Protein AF-0000000077933684 (afdb_homodimer)

Organism: NCBI:txid1294262

Nearest PDB structures (foldseek):
  1ufb-assembly1_A  TM=7.927E-01  e=2.489E-03  Thermus thermophilus
  4nqf-assembly1_A  TM=7.353E-01  e=7.955E-04  Agrobacterium fabrum str. C58
  3o10-assembly2_C  TM=8.270E-01  e=1.279E-02  Homo sapiens
  2hsb-assembly1_A  TM=7.452E-01  e=8.598E-03  Archaeoglobus fulgidus
  8pe3-assembly1_A  TM=6.367E-01  e=1.056E+00  Streptococcus thermophilus

Radius of gyration: 17.97 Å; Cα contacts (8 Å, |Δi|>4): 345; chains: 2; bounding box: 35×56×38 Å

Foldseek 3Di:
DVVLLVQLVVLLVVLVVCLVVVVQLSSLQSLLSSLQSLLQVLCCVQPVGGDPDSQSLVSLVVSCVSVVDVQSVVLSVVVVVLSVVSRCSNPDSVPHDDDDDSVSSVSSSVSSVSVCVSSVRD/DVVLLVQLVVLLVVLVVCLVVVVQLSSLQSLLSSLQSLLQVLCCVQPVGGDPDSQSLVSLVVSCVSVVDVQSVVLSVVVVVLSVVSRCSNPDSVPHDDDDDSVSSVSSSVSSVSVCVSSVRD

Solvent-accessible surface area (backbone atoms only — not comparable to full-atom values): 12663 Å² total; per-residue (Å²): 112,67,45,21,45,50,46,12,50,51,26,38,53,48,15,55,52,27,47,76,71,67,39,35,59,62,12,34,32,26,37,33,51,12,43,40,29,40,44,38,32,53,35,26,75,72,71,74,47,62,77,91,70,79,52,47,63,60,45,49,49,52,47,23,64,74,66,64,39,65,67,52,47,46,44,56,65,76,39,41,69,50,46,49,50,32,49,38,28,66,55,40,49,55,70,36,86,64,83,61,51,69,68,60,42,52,51,41,50,50,53,44,48,53,52,30,58,75,68,66,58,127,113,65,46,20,43,51,47,12,50,51,26,38,54,48,15,54,53,28,46,77,72,67,38,37,61,61,12,35,31,26,37,33,51,12,43,40,29,40,44,37,32,53,34,25,74,72,70,76,46,60,76,91,70,79,51,46,62,60,45,49,50,52,46,22,64,75,67,66,40,65,68,52,48,48,44,56,66,76,38,42,69,50,45,50,50,33,50,38,28,66,56,39,51,55,71,36,85,64,82,62,51,69,67,60,40,51,51,40,51,50,51,42,47,51,52,30,57,76,68,65,57,126

Sequence (244 aa):
MEFLKNNALDFFDLGKRLLTEGKYNLSLFSLEQALQLGLKYSLVSTTGSFPKTHDVVDLLRRVSELTGNKRLEETLTSEISTLDLLKQAYIASRYFPSSYDRGAVERALRVVEVVFTELGISMEFLKNNALDFFDLGKRLLTEGKYNLSLFSLEQALQLGLKYSLVSTTGSFPKTHDVVDLLRRVSELTGNKRLEETLTSEISTLDLLKQAYIASRYFPSSYDRGAVERALRVVEVVFTELGIS

InterPro domains:
  IPR007842 HEPN domain [PF05168] (1-117)
  IPR007842 HEPN domain [PS50910] (5-115)
  IPR007842 HEPN domain [SM00748] (5-115)

Secondary structure (DSSP, 8-state):
-HHHHHHHHHHHHHHHHHHHTT-HHHHHHHHHHHHHHHHHHHHHHHHS---S---HHHHHHHHHHHHT-HHHHHHHHHTHHHHHHHHHHHHHHHHS-----HHHHHHHHHHHHHHHHHHT--/-HHHHHHHHHHHHHHHHHHHTT-HHHHHHHHHHHHHHHHHHHHHHHHS---S---HHHHHHHHHHHHT-HHHHHHHHHTHHHHHHHHHHHHHHHHS-----HHHHHHHHHHHHHHHHHHT--

pLDDT: mean 90.79, std 7.8, range [62.5, 97.5]

Structure (mmCIF, N/CA/C/O backbone):
data_AF-0000000077933684-model_v1
#
loop_
_entity.id
_entity.type
_entity.pdbx_description
1 polymer 'HEPN domain-containing protein'
#
loop_
_atom_site.group_PDB
_atom_site.id
_atom_site.type_symbol
_atom_site.label_atom_id
_atom_site.label_alt_id
_atom_site.label_comp_id
_atom_site.label_asym_id
_atom_site.label_entity_id
_atom_site.label_seq_id
_atom_site.pdbx_PDB_ins_code
_atom_site.Cartn_x
_atom_site.Cartn_y
_atom_site.Cartn_z
_atom_site.occupancy
_atom_site.B_iso_or_equiv
_atom_site.auth_seq_id
_atom_site.auth_comp_id
_atom_site.auth_asym_id
_atom_site.auth_atom_id
_atom_site.pdbx_PDB_model_num
ATOM 1 N N . MET A 1 1 ? -12.195 6.953 13.781 1 62.5 1 MET A N 1
ATOM 2 C CA . MET A 1 1 ? -11.469 8.039 13.133 1 62.5 1 MET A CA 1
ATOM 3 C C . MET A 1 1 ? -9.984 7.984 13.492 1 62.5 1 MET A C 1
ATOM 5 O O . MET A 1 1 ? -9.125 8.141 12.625 1 62.5 1 MET A O 1
ATOM 9 N N . GLU A 1 2 ? -9.766 7.477 14.594 1 80.94 2 GLU A N 1
ATOM 10 C CA . GLU A 1 2 ? -8.414 7.387 15.141 1 80.94 2 GLU A CA 1
ATOM 11 C C . GLU A 1 2 ? -7.598 6.316 14.414 1 80.94 2 GLU A C 1
ATOM 13 O O . GLU A 1 2 ? -6.371 6.406 14.336 1 80.94 2 GLU A O 1
ATOM 18 N N . PHE A 1 3 ? -8.414 5.539 13.711 1 81.81 3 PHE A N 1
ATOM 19 C CA . PHE A 1 3 ? -7.719 4.449 13.031 1 81.81 3 PHE A CA 1
ATOM 20 C C . PHE A 1 3 ? -6.969 4.969 11.812 1 81.81 3 PHE A C 1
ATOM 22 O O . PHE A 1 3 ? -5.844 4.543 11.539 1 81.81 3 PHE A O 1
ATOM 29 N N . LEU A 1 4 ? -7.488 5.938 11.094 1 87.69 4 LEU A N 1
ATOM 30 C CA . LEU A 1 4 ? -6.832 6.531 9.93 1 87.69 4 LEU A CA 1
ATOM 31 C C . LEU A 1 4 ? -5.52 7.199 10.328 1 87.69 4 LEU A C 1
ATOM 33 O O . LEU A 1 4 ? -4.504 7.031 9.648 1 87.69 4 LEU A O 1
ATOM 37 N N . LYS A 1 5 ? -5.613 7.859 11.422 1 92.31 5 LYS A N 1
ATOM 38 C CA . LYS A 1 5 ? -4.43 8.547 11.922 1 92.31 5 LYS A CA 1
ATOM 39 C C . LYS A 1 5 ? -3.334 7.551 12.297 1 92.31 5 LYS A C 1
ATOM 41 O O . LYS A 1 5 ? -2.17 7.738 11.938 1 92.31 5 LYS A O 1
ATOM 46 N N . ASN A 1 6 ? -3.736 6.566 12.953 1 91.19 6 ASN A N 1
ATOM 47 C CA . ASN A 1 6 ? -2.771 5.559 13.375 1 91.19 6 ASN A CA 1
ATOM 48 C C . ASN A 1 6 ? -2.143 4.848 12.18 1 91.19 6 ASN A C 1
ATOM 50 O O . ASN A 1 6 ? -0.936 4.598 12.164 1 91.19 6 ASN A O 1
ATOM 54 N N . ASN A 1 7 ? -2.957 4.52 11.234 1 91.19 7 ASN A N 1
ATOM 55 C CA . ASN A 1 7 ? -2.439 3.887 10.023 1 91.19 7 ASN A CA 1
ATOM 56 C C . ASN A 1 7 ? -1.5 4.82 9.266 1 91.19 7 ASN A C 1
ATOM 58 O O . ASN A 1 7 ? -0.482 4.379 8.727 1 91.19 7 ASN A O 1
ATOM 62 N N . ALA A 1 8 ? -1.858 6.059 9.195 1 94.5 8 ALA A N 1
ATOM 63 C CA . ALA A 1 8 ? -1.005 7.039 8.539 1 94.5 8 ALA A CA 1
ATOM 64 C C . ALA A 1 8 ? 0.371 7.102 9.195 1 94.5 8 ALA A C 1
ATOM 66 O O . ALA A 1 8 ? 1.395 7.102 8.508 1 94.5 8 ALA A O 1
ATOM 67 N N . LEU A 1 9 ? 0.34 7.078 10.523 1 95 9 LEU A N 1
ATOM 68 C CA . LEU A 1 9 ? 1.585 7.152 11.281 1 95 9 LEU A CA 1
ATOM 69 C C . LEU A 1 9 ? 2.408 5.879 11.102 1 95 9 LEU A C 1
ATOM 71 O O . LEU A 1 9 ? 3.635 5.938 10.992 1 95 9 LEU A O 1
ATOM 75 N N . ASP A 1 10 ? 1.736 4.793 11.062 1 93.31 10 ASP A N 1
ATOM 76 C CA . ASP A 1 10 ? 2.422 3.521 10.844 1 93.31 10 ASP A CA 1
ATOM 77 C C . ASP A 1 10 ? 3.123 3.502 9.484 1 93.31 10 ASP A C 1
ATOM 79 O O . ASP A 1 10 ? 4.281 3.088 9.391 1 93.31 10 ASP A O 1
ATOM 83 N N . PHE A 1 11 ? 2.457 3.924 8.477 1 95.25 11 PHE A N 1
ATOM 84 C CA . PHE A 1 11 ? 3.049 3.973 7.145 1 95.25 11 PHE A CA 1
ATOM 85 C C . PHE A 1 11 ? 4.188 4.984 7.094 1 95.25 11 PHE A C 1
ATOM 87 O O . PHE A 1 11 ? 5.184 4.77 6.398 1 95.25 11 PHE A O 1
ATOM 94 N N . PHE A 1 12 ? 3.994 6.082 7.785 1 97.44 12 PHE A N 1
ATOM 95 C CA . PHE A 1 12 ? 5.039 7.098 7.824 1 97.44 12 PHE A CA 1
ATOM 96 C C . PHE A 1 12 ? 6.316 6.539 8.438 1 97.44 12 PHE A C 1
ATOM 98 O O . PHE A 1 12 ? 7.398 6.684 7.867 1 97.44 12 PHE A O 1
ATOM 105 N N . ASP A 1 13 ? 6.148 5.879 9.516 1 97 13 ASP A N 1
ATOM 106 C CA . ASP A 1 13 ? 7.293 5.273 10.195 1 97 13 ASP A CA 1
ATOM 107 C C . ASP A 1 13 ? 7.941 4.199 9.328 1 97 13 ASP A C 1
ATOM 109 O O . ASP A 1 13 ? 9.172 4.094 9.273 1 97 13 ASP A O 1
ATOM 113 N N . LEU A 1 14 ? 7.121 3.447 8.688 1 95.94 14 LEU A N 1
ATOM 114 C CA . LEU A 1 14 ? 7.625 2.424 7.781 1 95.94 14 LEU A CA 1
ATOM 115 C C . LEU A 1 14 ? 8.422 3.055 6.641 1 95.94 14 LEU A C 1
ATOM 117 O O . LEU A 1 14 ? 9.508 2.576 6.297 1 95.94 14 LEU A O 1
ATOM 121 N N . GLY A 1 15 ? 7.891 4.102 6.027 1 96.56 15 GLY A N 1
ATOM 122 C CA . GLY A 1 15 ? 8.594 4.801 4.965 1 96.56 15 GLY A CA 1
ATOM 123 C C . GLY A 1 15 ? 9.969 5.289 5.383 1 96.56 15 GLY A C 1
ATOM 124 O O . GLY A 1 15 ? 10.938 5.164 4.625 1 96.56 15 GLY A O 1
ATOM 125 N N . LYS A 1 16 ? 10.055 5.816 6.605 1 97.19 16 LYS A N 1
ATOM 126 C CA . LYS A 1 16 ? 11.32 6.27 7.156 1 97.19 16 LYS A CA 1
ATOM 127 C C . LYS A 1 16 ? 12.312 5.113 7.293 1 97.19 16 LYS A C 1
ATOM 129 O O . LYS A 1 16 ? 13.477 5.234 6.906 1 97.19 16 LYS A O 1
ATOM 134 N N . ARG A 1 17 ? 11.859 4.043 7.805 1 96.81 17 ARG A N 1
ATOM 135 C CA . ARG A 1 17 ? 12.703 2.869 8 1 96.81 17 ARG A CA 1
ATOM 136 C C . ARG A 1 17 ? 13.203 2.322 6.668 1 96.81 17 ARG A C 1
ATOM 138 O O . ARG A 1 17 ? 14.391 2.023 6.52 1 96.81 17 ARG A O 1
ATOM 145 N N . LEU A 1 18 ? 12.336 2.209 5.734 1 96.12 18 LEU A N 1
ATOM 146 C CA . LEU A 1 18 ? 12.672 1.659 4.426 1 96.12 18 LEU A CA 1
ATOM 147 C C . LEU A 1 18 ? 13.672 2.557 3.701 1 96.12 18 LEU A C 1
ATOM 149 O O . LEU A 1 18 ? 14.523 2.07 2.959 1 96.12 18 LEU A O 1
ATOM 153 N N . LEU A 1 19 ? 13.547 3.846 3.943 1 96.12 19 LEU A N 1
ATOM 154 C CA . LEU A 1 19 ? 14.508 4.789 3.396 1 96.12 19 LEU A CA 1
ATOM 155 C C . LEU A 1 19 ? 15.914 4.5 3.922 1 96.12 19 LEU A C 1
ATOM 157 O O . LEU A 1 19 ? 16.875 4.453 3.15 1 96.12 19 LEU A O 1
ATOM 161 N N . THR A 1 20 ? 16.016 4.242 5.184 1 96.38 20 THR A N 1
ATOM 162 C CA . THR A 1 20 ? 17.297 3.965 5.82 1 96.38 20 THR A CA 1
ATOM 163 C C . THR A 1 20 ? 17.875 2.641 5.324 1 96.38 20 THR A C 1
ATOM 165 O O . THR A 1 20 ? 19.094 2.457 5.293 1 96.38 20 THR A O 1
ATOM 168 N N . GLU A 1 21 ? 17.047 1.705 4.875 1 94.94 21 GLU A N 1
ATOM 169 C CA . GLU A 1 21 ? 17.453 0.387 4.395 1 94.94 21 GLU A CA 1
ATOM 170 C C . GLU A 1 21 ? 17.781 0.417 2.904 1 94.94 21 GLU A C 1
ATOM 172 O O . GLU A 1 21 ? 18.172 -0.6 2.328 1 94.94 21 GLU A O 1
ATOM 177 N N . GLY A 1 22 ? 17.547 1.508 2.248 1 93.06 22 GLY A N 1
ATOM 178 C CA . GLY A 1 22 ? 17.844 1.643 0.83 1 93.06 22 GLY A CA 1
ATOM 179 C C . GLY A 1 22 ? 16.75 1.087 -0.063 1 93.06 22 GLY A C 1
ATOM 180 O O . GLY A 1 22 ? 16.969 0.854 -1.254 1 93.06 22 GLY A O 1
ATOM 181 N N . LYS A 1 23 ? 15.594 0.784 0.518 1 92.31 23 LYS A N 1
ATOM 182 C CA . LYS A 1 23 ? 14.445 0.332 -0.257 1 92.31 23 LYS A CA 1
ATOM 183 C C . LYS A 1 23 ? 13.586 1.511 -0.708 1 92.31 23 LYS A C 1
ATOM 185 O O . LYS A 1 23 ? 12.461 1.677 -0.244 1 92.31 23 LYS A O 1
ATOM 190 N N . TYR A 1 24 ? 14.031 2.172 -1.711 1 92.06 24 TYR A N 1
ATOM 191 C CA . TYR A 1 24 ? 13.508 3.488 -2.057 1 92.06 24 TYR A CA 1
ATOM 192 C C . TYR A 1 24 ? 12.109 3.381 -2.658 1 92.06 24 TYR A C 1
ATOM 194 O O . TYR A 1 24 ? 11.234 4.191 -2.354 1 92.06 24 TYR A O 1
ATOM 202 N N . ASN A 1 25 ? 11.836 2.434 -3.451 1 89.88 25 ASN A N 1
ATOM 203 C CA . ASN A 1 25 ? 10.523 2.277 -4.059 1 89.88 25 ASN A CA 1
ATOM 204 C C . ASN A 1 25 ? 9.453 1.986 -3.012 1 89.88 25 ASN A C 1
ATOM 206 O O . ASN A 1 25 ? 8.391 2.613 -3.012 1 89.88 25 ASN A O 1
ATOM 210 N N . LEU A 1 26 ? 9.727 1.072 -2.141 1 92.44 26 LEU A N 1
ATOM 211 C CA . LEU A 1 26 ? 8.797 0.726 -1.075 1 92.44 26 LEU A CA 1
ATOM 212 C C . LEU A 1 26 ? 8.594 1.901 -0.124 1 92.44 26 LEU A C 1
ATOM 214 O O . LEU A 1 26 ? 7.496 2.104 0.398 1 92.44 26 LEU A O 1
ATOM 218 N N . SER A 1 27 ? 9.727 2.588 0.095 1 94.5 27 SER A N 1
ATOM 219 C CA . SER A 1 27 ? 9.641 3.766 0.954 1 94.5 27 SER A CA 1
ATOM 220 C C . SER A 1 27 ? 8.68 4.801 0.379 1 94.5 27 SER A C 1
ATOM 222 O O . SER A 1 27 ? 7.793 5.285 1.081 1 94.5 27 SER A O 1
ATOM 224 N N . LEU A 1 28 ? 8.883 5.062 -0.851 1 93.75 28 LEU A N 1
ATOM 225 C CA . LEU A 1 28 ? 8.039 6.051 -1.507 1 93.75 28 LEU A CA 1
ATOM 226 C C . LEU A 1 28 ? 6.574 5.617 -1.484 1 93.75 28 LEU A C 1
ATOM 228 O O . LEU A 1 28 ? 5.684 6.438 -1.263 1 93.75 28 LEU A O 1
ATOM 232 N N . PHE A 1 29 ? 6.266 4.363 -1.703 1 92.81 29 PHE A N 1
ATOM 233 C CA . PHE A 1 29 ? 4.914 3.816 -1.627 1 92.81 29 PHE A CA 1
ATOM 234 C C . PHE A 1 29 ? 4.324 4.02 -0.236 1 92.81 29 PHE A C 1
ATOM 236 O O . PHE A 1 29 ? 3.184 4.461 -0.099 1 92.81 29 PHE A O 1
ATOM 243 N N . SER A 1 30 ? 5.094 3.703 0.728 1 94.94 30 SER A N 1
ATOM 244 C CA . SER A 1 30 ? 4.633 3.836 2.107 1 94.94 30 SER A CA 1
ATOM 245 C C . SER A 1 30 ? 4.332 5.289 2.453 1 94.94 30 SER A C 1
ATOM 247 O O . SER A 1 30 ? 3.348 5.578 3.137 1 94.94 30 SER A O 1
ATOM 249 N N . LEU A 1 31 ? 5.176 6.168 2.016 1 96.19 31 LEU A N 1
ATOM 250 C CA . LEU A 1 31 ? 4.98 7.59 2.279 1 96.19 31 LEU A CA 1
ATOM 251 C C . LEU A 1 31 ? 3.736 8.109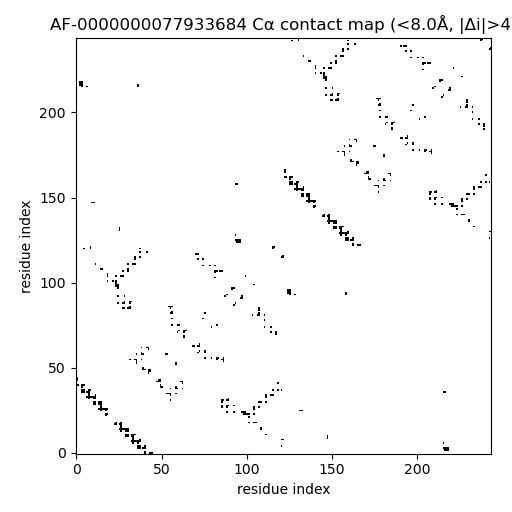 1.564 1 96.19 31 LEU A C 1
ATOM 253 O O . LEU A 1 31 ? 3.023 8.969 2.092 1 96.19 31 LEU A O 1
ATOM 257 N N . GLU A 1 32 ? 3.553 7.629 0.361 1 94.88 32 GLU A N 1
ATOM 258 C CA . GLU A 1 32 ? 2.318 7.969 -0.343 1 94.88 32 GLU A CA 1
ATOM 259 C C . GLU A 1 32 ? 1.092 7.527 0.449 1 94.88 32 GLU A C 1
ATOM 261 O O . GLU A 1 32 ? 0.148 8.305 0.625 1 94.88 32 GLU A O 1
ATOM 266 N N . GLN A 1 33 ? 1.102 6.324 0.938 1 93.38 33 GLN A N 1
ATOM 267 C CA . GLN A 1 33 ? 0 5.812 1.748 1 93.38 33 GLN A CA 1
ATOM 268 C C . GLN A 1 33 ? -0.175 6.637 3.02 1 93.38 33 GLN A C 1
ATOM 270 O O . GLN A 1 33 ? -1.302 6.945 3.414 1 93.38 33 GLN A O 1
ATOM 275 N N . ALA A 1 34 ? 0.933 6.98 3.664 1 95.81 34 ALA A N 1
ATOM 276 C CA . ALA A 1 34 ? 0.883 7.812 4.863 1 95.81 34 ALA A CA 1
ATOM 277 C C . ALA A 1 34 ? 0.178 9.141 4.582 1 95.81 34 ALA A C 1
ATOM 279 O O . ALA A 1 34 ? -0.717 9.547 5.328 1 95.81 34 ALA A O 1
ATOM 280 N N . LEU A 1 35 ? 0.601 9.758 3.525 1 96.44 35 LEU A N 1
ATOM 281 C CA . LEU A 1 35 ? 0.039 11.055 3.162 1 96.44 35 LEU A CA 1
ATOM 282 C C . LEU A 1 35 ? -1.45 10.938 2.857 1 96.44 35 LEU A C 1
ATOM 284 O O . LEU A 1 35 ? -2.254 11.734 3.346 1 96.44 35 LEU A O 1
ATOM 288 N N . GLN A 1 36 ? -1.825 9.977 2.084 1 93.88 36 GLN A N 1
ATOM 289 C CA . GLN A 1 36 ? -3.217 9.742 1.708 1 93.88 36 GLN A CA 1
ATOM 290 C C . GLN A 1 36 ? -4.094 9.547 2.939 1 93.88 36 GLN A C 1
ATOM 292 O O . GLN A 1 36 ? -5.121 10.219 3.088 1 93.88 36 GLN A O 1
ATOM 297 N N . LEU A 1 37 ? -3.676 8.703 3.834 1 93.38 37 LEU A N 1
ATOM 298 C CA . LEU A 1 37 ? -4.461 8.383 5.023 1 93.38 37 LEU A CA 1
ATOM 299 C C . LEU A 1 37 ? -4.52 9.578 5.969 1 93.38 37 LEU A C 1
ATOM 301 O O . LEU A 1 37 ? -5.555 9.836 6.586 1 93.38 37 LEU A O 1
ATOM 305 N N . GLY A 1 38 ? -3.391 10.266 6.117 1 95.44 38 GLY A N 1
ATOM 306 C CA . GLY A 1 38 ? -3.393 11.477 6.934 1 95.44 38 GLY A CA 1
ATOM 307 C C . GLY A 1 38 ? -4.355 12.531 6.43 1 95.44 38 GLY A C 1
ATOM 308 O O . GLY A 1 38 ? -5.066 13.156 7.219 1 95.44 38 GLY A O 1
AT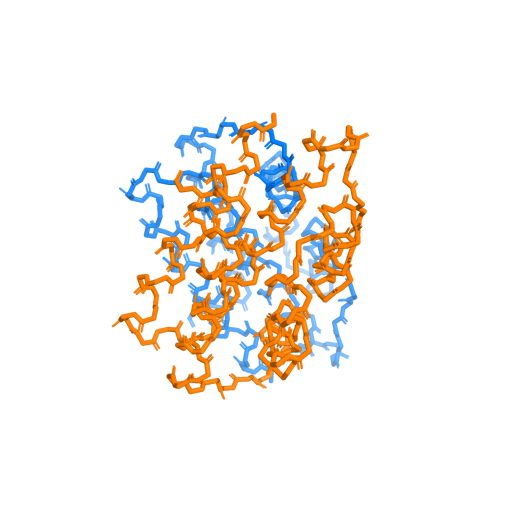OM 309 N N . LEU A 1 39 ? -4.367 12.727 5.156 1 95.69 39 LEU A N 1
ATOM 310 C CA . LEU A 1 39 ? -5.258 13.711 4.555 1 95.69 39 LEU A CA 1
ATOM 311 C C . LEU A 1 39 ? -6.715 13.281 4.695 1 95.69 39 LEU A C 1
ATOM 313 O O . LEU A 1 39 ? -7.582 14.102 4.992 1 95.69 39 LEU A O 1
ATOM 317 N N . LYS A 1 40 ? -6.957 12.07 4.516 1 93.75 40 LYS A N 1
ATOM 318 C CA . LYS A 1 40 ? -8.32 11.562 4.672 1 93.75 40 LYS A CA 1
ATOM 319 C C . LYS A 1 40 ? -8.781 11.68 6.121 1 93.75 40 LYS A C 1
ATOM 321 O O . LYS A 1 40 ? -9.953 11.953 6.383 1 93.75 40 LYS A O 1
ATOM 326 N N . TYR A 1 41 ? -7.848 11.406 6.984 1 93.44 41 TYR A N 1
ATOM 327 C CA . TYR A 1 41 ? -8.164 11.617 8.391 1 93.44 41 TYR A CA 1
ATOM 328 C C . TYR A 1 41 ? -8.602 13.055 8.648 1 93.44 41 TYR A C 1
ATOM 330 O O . TYR A 1 41 ? -9.594 13.297 9.344 1 93.44 41 TYR A O 1
ATOM 338 N N . SER A 1 42 ? -7.852 13.969 8.102 1 93.75 42 SER A N 1
ATOM 339 C CA . SER A 1 42 ? -8.188 15.383 8.266 1 93.75 42 SER A CA 1
ATOM 340 C C . SER A 1 42 ? -9.562 15.695 7.68 1 93.75 42 SER A C 1
ATOM 342 O O . SER A 1 42 ? -10.359 16.406 8.289 1 93.75 42 SER A O 1
ATOM 344 N N . LEU A 1 43 ? -9.859 15.172 6.543 1 93.56 43 LEU A N 1
ATOM 345 C CA . LEU A 1 43 ? -11.117 15.43 5.855 1 93.56 43 LEU A CA 1
ATOM 346 C C . LEU A 1 43 ? -12.297 14.859 6.645 1 93.56 43 LEU A C 1
ATOM 348 O O . LEU A 1 43 ? -13.305 15.539 6.848 1 93.56 43 LEU A O 1
ATOM 352 N N . VAL A 1 44 ? -12.156 13.688 7.094 1 91.12 44 VAL A N 1
ATOM 353 C CA . VAL A 1 44 ? -13.25 13.039 7.805 1 91.12 44 VAL A CA 1
ATOM 354 C C . VAL A 1 44 ? -13.461 13.727 9.156 1 91.12 44 VAL A C 1
ATOM 356 O O . VAL A 1 44 ? -14.594 13.852 9.625 1 91.12 44 VAL A O 1
ATOM 359 N N . SER A 1 45 ? -12.375 14.109 9.742 1 91.12 45 SER A N 1
ATOM 360 C CA . SER A 1 45 ? -12.469 14.805 11.023 1 91.12 45 SER A CA 1
ATOM 361 C C . SER A 1 45 ? -13.195 16.141 10.875 1 91.12 45 SER A C 1
ATOM 363 O O . SER A 1 45 ? -13.836 16.609 11.82 1 91.12 45 SER A O 1
ATOM 365 N N . THR A 1 46 ? -13.133 16.703 9.734 1 90.31 46 THR A N 1
ATOM 366 C CA . THR A 1 46 ? -13.703 18.016 9.523 1 90.31 46 THR A CA 1
ATOM 367 C C . THR A 1 46 ? -15.07 17.922 8.859 1 90.31 46 THR A C 1
ATOM 369 O O . THR A 1 46 ? -15.984 18.672 9.195 1 90.31 46 THR A O 1
ATOM 372 N N . THR A 1 47 ? -15.258 16.984 7.973 1 91.31 47 THR A N 1
ATOM 373 C CA . THR A 1 47 ? -16.469 16.953 7.16 1 91.31 47 THR A CA 1
ATOM 374 C C . THR A 1 47 ? -17.328 15.742 7.5 1 91.31 47 THR A C 1
ATOM 376 O O . THR A 1 47 ? -18.5 15.672 7.125 1 91.31 47 THR A O 1
ATOM 379 N N . GLY A 1 48 ? -16.797 14.703 8.203 1 89.81 48 GLY A N 1
ATOM 380 C CA . GLY A 1 48 ? -17.516 13.484 8.539 1 89.81 48 GLY A CA 1
ATOM 381 C C . GLY A 1 48 ? -17.422 12.414 7.465 1 89.81 48 GLY A C 1
ATOM 382 O O . GLY A 1 48 ? -18 11.344 7.598 1 89.81 48 GLY A O 1
ATOM 383 N N . SER A 1 49 ? -16.688 12.82 6.371 1 84.88 49 SER A N 1
ATOM 384 C CA . SER A 1 49 ? -16.516 11.844 5.301 1 84.88 49 SER A CA 1
ATOM 385 C C . SER A 1 49 ? -15.188 12.055 4.582 1 84.88 49 SER A C 1
ATOM 387 O O . SER A 1 49 ? -14.539 13.086 4.746 1 84.88 49 SER A O 1
ATOM 389 N N . PHE A 1 50 ? -14.789 10.938 3.975 1 80.44 50 PHE A N 1
ATOM 390 C CA . PHE A 1 50 ? -13.617 11.07 3.119 1 80.44 50 PHE A CA 1
ATOM 391 C C . PHE A 1 50 ? -13.906 10.531 1.722 1 80.44 50 PHE A C 1
ATOM 393 O O . PHE A 1 50 ? -14.711 9.617 1.555 1 80.44 50 PHE A O 1
ATOM 400 N N . PRO A 1 51 ? -13.258 11.219 0.795 1 80.75 51 PRO A N 1
ATOM 401 C CA . PRO A 1 51 ? -13.523 10.867 -0.602 1 80.75 51 PRO A CA 1
ATOM 402 C C . PRO A 1 51 ? -12.922 9.523 -0.999 1 80.75 51 PRO A C 1
ATOM 404 O O . PRO A 1 51 ? -12.031 9.016 -0.312 1 80.75 51 PRO A O 1
ATOM 407 N N . LYS A 1 52 ? -13.344 8.961 -2.08 1 80.56 52 LYS A N 1
ATOM 408 C CA . LYS A 1 52 ? -12.883 7.672 -2.59 1 80.56 52 LYS A CA 1
ATOM 409 C C . LYS A 1 52 ? -11.586 7.828 -3.385 1 80.56 52 LYS A C 1
ATOM 411 O O . LYS A 1 52 ? -10.898 6.848 -3.65 1 80.56 52 LYS A O 1
ATOM 416 N N . THR A 1 53 ? -11.203 9 -3.543 1 79.94 53 THR A N 1
ATOM 417 C CA . THR A 1 53 ? -10.016 9.219 -4.359 1 79.94 53 THR A CA 1
ATOM 418 C C . THR A 1 53 ? -8.75 8.914 -3.562 1 79.94 53 THR A C 1
ATOM 420 O O . THR A 1 53 ? -8.711 9.133 -2.35 1 79.94 53 THR A O 1
ATOM 423 N N . HIS A 1 54 ? -7.738 8.5 -4.344 1 84.25 54 HIS A N 1
ATOM 424 C CA . HIS A 1 54 ? -6.426 8.258 -3.756 1 84.25 54 HIS A CA 1
ATOM 425 C C . HIS A 1 54 ? -5.406 9.289 -4.238 1 84.25 54 HIS A C 1
ATOM 427 O O . HIS A 1 54 ? -4.215 9.164 -3.961 1 84.25 54 HIS A O 1
ATOM 433 N N . ASP A 1 55 ? -5.898 10.281 -4.938 1 89.88 55 ASP A N 1
ATOM 434 C CA . ASP A 1 55 ? -5.016 11.32 -5.457 1 89.88 55 ASP A CA 1
ATOM 435 C C . ASP A 1 55 ? -4.602 12.289 -4.352 1 89.88 55 ASP A C 1
ATOM 437 O O . ASP A 1 55 ? -5.395 13.133 -3.93 1 89.88 55 ASP A O 1
ATOM 441 N N . VAL A 1 56 ? -3.322 12.234 -4.02 1 94.56 56 VAL A N 1
ATOM 442 C CA . VAL A 1 56 ? -2.844 12.984 -2.859 1 94.56 56 VAL A CA 1
ATOM 443 C C . VAL A 1 56 ? -2.863 14.477 -3.162 1 94.56 56 VAL A C 1
ATOM 445 O O . VAL A 1 56 ? -3.016 15.297 -2.254 1 94.56 56 VAL A O 1
ATOM 448 N N . VAL A 1 57 ? -2.68 14.875 -4.438 1 94.62 57 VAL A N 1
ATOM 449 C CA . VAL A 1 57 ? -2.74 16.281 -4.809 1 94.62 57 VAL A CA 1
ATOM 450 C C . VAL A 1 57 ? -4.16 16.812 -4.605 1 94.62 57 VAL A C 1
ATOM 452 O O . VAL A 1 57 ? -4.355 17.859 -3.99 1 94.62 57 VAL A O 1
ATOM 455 N N . ASP A 1 58 ? -5.082 16.062 -5.035 1 94.38 58 ASP A N 1
ATOM 456 C CA . ASP A 1 58 ? -6.48 16.438 -4.867 1 94.38 58 ASP A CA 1
ATOM 457 C C . ASP A 1 58 ? -6.867 16.469 -3.389 1 94.38 58 ASP A C 1
ATOM 459 O O . ASP A 1 58 ? -7.535 17.406 -2.943 1 94.38 58 ASP A O 1
ATOM 463 N N . LEU A 1 59 ? -6.441 15.508 -2.682 1 95.31 59 LEU A N 1
ATOM 464 C CA . LEU A 1 59 ? -6.75 15.438 -1.258 1 95.31 59 LEU A CA 1
ATOM 465 C C . LEU A 1 59 ? -6.16 16.641 -0.514 1 95.31 59 LEU A C 1
ATOM 467 O O . LEU A 1 59 ? -6.836 17.25 0.313 1 95.31 59 LEU A O 1
ATOM 471 N N . LEU A 1 60 ? -4.91 16.922 -0.802 1 96.5 60 LEU A N 1
ATOM 472 C CA . LEU A 1 60 ? -4.246 18.047 -0.139 1 96.5 60 LEU A CA 1
ATOM 473 C C . LEU A 1 60 ? -4.926 19.359 -0.488 1 96.5 60 LEU A C 1
ATOM 475 O O . LEU A 1 60 ? -5.07 20.234 0.37 1 96.5 60 LEU A O 1
ATOM 479 N N . ARG A 1 61 ? -5.359 19.484 -1.704 1 96.12 61 ARG A N 1
ATOM 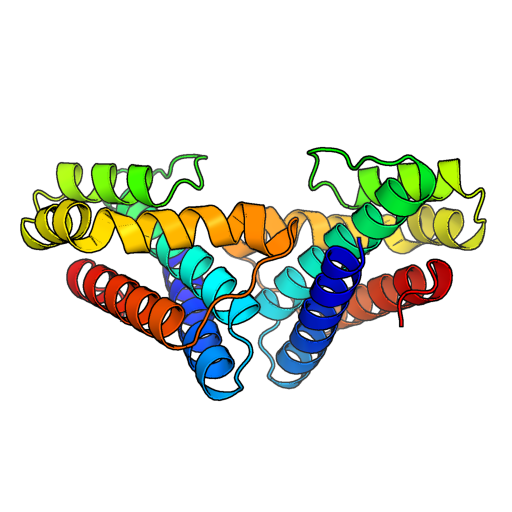480 C CA . ARG A 1 61 ? -6.086 20.672 -2.117 1 96.12 61 ARG A CA 1
ATOM 481 C C . ARG A 1 61 ? -7.375 20.828 -1.315 1 96.12 61 ARG A C 1
ATOM 483 O O . ARG A 1 61 ? -7.668 21.922 -0.811 1 96.12 61 ARG A O 1
ATOM 490 N N . ARG A 1 62 ? -8.102 19.812 -1.192 1 94.94 62 ARG A N 1
ATOM 491 C CA . ARG A 1 62 ? -9.359 19.828 -0.451 1 94.94 62 ARG A CA 1
ATOM 492 C C . ARG A 1 62 ? -9.133 20.219 1.007 1 94.94 62 ARG A C 1
ATOM 494 O O . ARG A 1 62 ? -9.859 21.031 1.561 1 94.94 62 ARG A O 1
ATOM 501 N N . VAL A 1 63 ? -8.133 19.609 1.564 1 95.94 63 VAL A N 1
ATOM 502 C CA . VAL A 1 63 ? -7.828 19.891 2.963 1 95.94 63 VAL A CA 1
ATOM 503 C C . VAL A 1 63 ? -7.398 21.344 3.115 1 95.94 63 VAL A C 1
ATOM 505 O O . VAL A 1 63 ? -7.812 22.016 4.059 1 95.94 63 VAL A O 1
ATOM 508 N N . SER A 1 64 ? -6.516 21.75 2.229 1 95.88 64 SER A N 1
ATOM 509 C CA . SER A 1 64 ? -6.051 23.125 2.254 1 95.88 64 SER A CA 1
ATOM 510 C C . SER A 1 64 ? -7.223 24.109 2.166 1 95.88 64 SER A C 1
ATOM 512 O O . SER A 1 64 ? -7.297 25.062 2.938 1 95.88 64 SER A O 1
ATOM 514 N N . GLU A 1 65 ? -8.109 23.875 1.29 1 95.06 65 GLU A N 1
ATOM 515 C CA . GLU A 1 65 ? -9.273 24.734 1.102 1 95.06 65 GLU A CA 1
ATOM 516 C C . GLU A 1 65 ? -10.18 24.719 2.328 1 95.06 65 GLU A C 1
ATOM 518 O O . GLU A 1 65 ? -10.664 25.75 2.77 1 95.06 65 GLU A O 1
ATOM 523 N N . LEU A 1 66 ? -10.406 23.578 2.822 1 93.62 66 LEU A N 1
ATOM 524 C CA . LEU A 1 66 ? -11.305 23.391 3.955 1 93.62 66 LEU A CA 1
ATOM 525 C C . LEU A 1 66 ? -10.75 24.062 5.207 1 93.62 66 LEU A C 1
ATOM 527 O O . LEU A 1 66 ? -11.508 24.609 6.008 1 93.62 66 LEU A O 1
ATOM 531 N N . THR A 1 67 ? -9.461 23.984 5.387 1 93.06 67 THR A N 1
ATOM 532 C CA . THR A 1 67 ? -8.852 24.469 6.621 1 93.06 67 THR A CA 1
ATOM 533 C C . THR A 1 67 ? -8.406 25.922 6.477 1 93.06 67 THR A C 1
ATOM 535 O O . THR A 1 67 ? -8.18 26.609 7.477 1 93.06 67 THR A O 1
ATOM 538 N N . GLY A 1 68 ? -8.25 26.328 5.262 1 94.06 68 GLY A N 1
ATOM 539 C CA . GLY A 1 68 ? -7.691 27.656 5.043 1 94.06 68 GLY A CA 1
ATOM 540 C C . GLY A 1 68 ? -6.254 27.781 5.508 1 94.06 68 GLY A C 1
ATOM 541 O O . GLY A 1 68 ? -5.797 28.875 5.852 1 94.06 68 GLY A O 1
ATOM 542 N N . ASN A 1 69 ? -5.562 26.672 5.609 1 94.5 69 ASN A N 1
ATOM 543 C CA . ASN A 1 69 ? -4.18 26.641 6.082 1 94.5 69 ASN A CA 1
ATOM 544 C C . ASN A 1 69 ? -3.207 27.094 5 1 94.5 69 ASN A C 1
ATOM 546 O O . ASN A 1 69 ? -3 26.391 4.008 1 94.5 69 ASN A O 1
ATOM 550 N N . LYS A 1 70 ? -2.605 28.219 5.215 1 95.38 70 LYS A N 1
ATOM 551 C CA . LYS A 1 70 ? -1.74 28.844 4.219 1 95.38 70 LYS A CA 1
ATOM 552 C C . LYS A 1 70 ? -0.486 28 3.98 1 95.38 70 LYS A C 1
ATOM 554 O O . LYS A 1 70 ? 0.033 27.953 2.863 1 95.38 70 LYS A O 1
ATOM 559 N N . ARG A 1 71 ? -0.029 27.344 4.98 1 95.75 71 ARG A N 1
ATOM 560 C CA . ARG A 1 71 ? 1.166 26.516 4.836 1 95.75 71 ARG A CA 1
ATOM 561 C C . ARG A 1 71 ? 0.896 25.312 3.941 1 95.75 71 ARG A C 1
ATOM 563 O O . ARG A 1 71 ? 1.763 24.906 3.168 1 95.75 71 ARG A O 1
ATOM 570 N N . LEU A 1 72 ? -0.267 24.75 4.035 1 96.62 72 LEU A N 1
ATOM 571 C CA . LEU A 1 72 ? -0.645 23.641 3.164 1 96.62 72 LEU A CA 1
ATOM 572 C C . LEU A 1 72 ? -0.787 24.109 1.72 1 96.62 72 LEU A C 1
ATOM 574 O O . LEU A 1 72 ? -0.387 23.406 0.792 1 96.62 72 LEU A O 1
ATOM 578 N N . GLU A 1 73 ? -1.32 25.266 1.611 1 95.56 73 GLU A N 1
ATOM 579 C CA . GLU A 1 73 ? -1.437 25.859 0.281 1 95.56 73 GLU A CA 1
ATOM 580 C C . GLU A 1 73 ? -0.064 26.078 -0.35 1 95.56 73 GLU A C 1
ATOM 582 O O . GLU A 1 73 ? 0.136 25.781 -1.529 1 95.56 73 GLU A O 1
ATOM 587 N N . GLU A 1 74 ? 0.764 26.578 0.428 1 96.31 74 GLU A N 1
ATOM 588 C CA . GLU A 1 74 ? 2.131 26.797 -0.04 1 96.31 74 GLU A CA 1
ATOM 589 C C . GLU A 1 74 ? 2.803 25.469 -0.402 1 96.31 74 GLU A C 1
ATOM 591 O O . GLU A 1 74 ? 3.549 25.391 -1.381 1 96.31 74 GLU A O 1
ATOM 596 N N . THR A 1 75 ? 2.586 24.484 0.377 1 95.44 75 THR A N 1
ATOM 597 C CA . THR A 1 75 ? 3.162 23.172 0.123 1 95.44 75 THR A CA 1
ATOM 598 C C . THR A 1 75 ? 2.67 22.609 -1.209 1 95.44 75 THR A C 1
ATOM 600 O O . THR A 1 75 ? 3.453 22.062 -1.983 1 95.44 75 THR A O 1
ATOM 603 N N . LEU A 1 76 ? 1.412 22.766 -1.479 1 94.44 76 LEU A N 1
ATOM 604 C CA . LEU A 1 76 ? 0.805 22.297 -2.719 1 94.44 76 LEU A CA 1
ATOM 605 C C . LEU A 1 76 ? 1.498 22.906 -3.932 1 94.44 76 LEU A C 1
ATOM 607 O O . LEU A 1 76 ? 1.741 22.219 -4.926 1 94.44 76 LEU A O 1
ATOM 611 N N . THR A 1 77 ? 1.823 24.141 -3.791 1 93.69 77 THR A N 1
ATOM 612 C CA . THR A 1 77 ? 2.402 24.875 -4.91 1 93.69 77 THR A CA 1
ATOM 613 C C . THR A 1 77 ? 3.908 24.6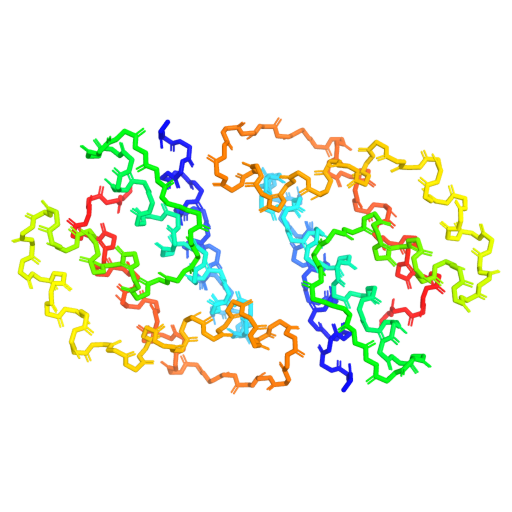41 -4.988 1 93.69 77 THR A C 1
ATOM 615 O O . THR A 1 77 ? 4.438 24.312 -6.055 1 93.69 77 THR A O 1
ATOM 618 N N . SER A 1 78 ? 4.59 24.672 -3.912 1 96 78 SER A N 1
ATOM 619 C CA . SER A 1 78 ? 6.047 24.641 -3.9 1 96 78 SER A CA 1
ATOM 620 C C . SER A 1 78 ? 6.559 23.203 -4.059 1 96 78 SER A C 1
ATOM 622 O O . SER A 1 78 ? 7.68 22.984 -4.523 1 96 78 SER A O 1
ATOM 624 N N . GLU A 1 79 ? 5.711 22.234 -3.68 1 96.06 79 GLU A N 1
ATOM 625 C CA . GLU A 1 79 ? 6.172 20.844 -3.689 1 96.06 79 GLU A CA 1
ATOM 626 C C . GLU A 1 79 ? 5.371 20 -4.676 1 96.06 79 GLU A C 1
ATOM 628 O O . GLU A 1 79 ? 5.215 18.797 -4.488 1 96.06 79 GLU A O 1
ATOM 633 N N . ILE A 1 80 ? 4.879 20.625 -5.684 1 93.25 80 ILE A N 1
ATOM 634 C CA . ILE A 1 80 ? 3.988 19.953 -6.621 1 93.25 80 ILE A CA 1
ATOM 635 C C . ILE A 1 80 ? 4.73 18.797 -7.297 1 93.25 80 ILE A C 1
ATOM 637 O O . ILE A 1 80 ? 4.137 17.75 -7.586 1 93.25 80 ILE A O 1
ATOM 641 N N . SER A 1 81 ? 5.996 18.969 -7.59 1 93.31 81 SER A N 1
ATOM 642 C CA . SER A 1 81 ? 6.777 17.906 -8.219 1 93.31 81 SER A CA 1
ATOM 643 C C . SER A 1 81 ? 6.898 16.688 -7.305 1 93.31 81 SER A C 1
ATOM 645 O O . SER A 1 81 ? 6.77 15.555 -7.758 1 93.31 81 SER A O 1
ATOM 647 N N . THR A 1 82 ? 7.141 16.906 -6.062 1 94.31 82 THR A N 1
ATOM 648 C CA . THR A 1 82 ? 7.246 15.836 -5.086 1 94.31 82 THR A CA 1
ATOM 649 C C . THR A 1 82 ? 5.895 15.156 -4.887 1 94.31 82 THR A C 1
ATOM 651 O O . THR A 1 82 ? 5.824 13.93 -4.762 1 94.31 82 THR A O 1
ATOM 654 N N . LEU A 1 83 ? 4.879 15.93 -4.891 1 94.75 83 LEU A N 1
ATOM 655 C CA . LEU A 1 83 ? 3.533 15.391 -4.738 1 94.75 83 LEU A CA 1
ATOM 656 C C . LEU A 1 83 ? 3.156 14.523 -5.938 1 94.75 83 LEU A C 1
ATOM 658 O O . LEU A 1 83 ? 2.535 13.469 -5.781 1 94.75 83 LEU A O 1
ATOM 662 N N . ASP A 1 84 ? 3.537 14.984 -7.035 1 90 84 ASP A N 1
ATOM 663 C CA . ASP A 1 84 ? 3.299 14.195 -8.234 1 90 84 ASP A CA 1
ATOM 664 C C . ASP A 1 84 ? 4.082 12.883 -8.195 1 90 84 ASP A C 1
ATOM 666 O O . ASP A 1 84 ? 3.602 11.852 -8.672 1 90 84 ASP A O 1
ATOM 670 N N . LEU A 1 85 ? 5.273 12.992 -7.723 1 89.31 85 LEU A N 1
ATOM 671 C CA . LEU A 1 85 ? 6.09 11.789 -7.551 1 89.31 85 LEU A CA 1
ATOM 672 C C . LEU A 1 85 ? 5.398 10.789 -6.633 1 89.31 85 LEU A C 1
ATOM 674 O O . LEU A 1 85 ? 5.371 9.594 -6.918 1 89.31 85 LEU A O 1
ATOM 678 N N . LEU A 1 86 ? 4.855 11.234 -5.562 1 91.19 86 LEU A N 1
ATOM 679 C CA . LEU A 1 86 ? 4.133 10.391 -4.617 1 91.19 86 LEU A CA 1
ATOM 680 C C . LEU A 1 86 ? 2.91 9.758 -5.281 1 91.19 86 LEU A C 1
ATOM 682 O O . LEU A 1 86 ? 2.646 8.562 -5.098 1 91.19 86 LEU A O 1
ATOM 686 N N . LYS A 1 87 ? 2.23 10.539 -6.039 1 87.12 87 LYS A 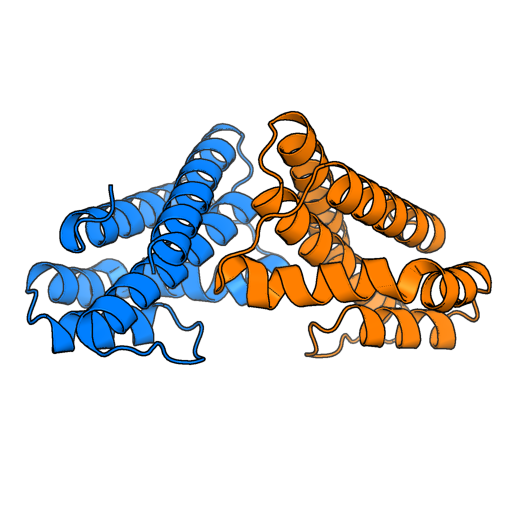N 1
ATOM 687 C CA . LYS A 1 87 ? 1.062 10.039 -6.758 1 87.12 87 LYS A CA 1
ATOM 688 C C . LYS A 1 87 ? 1.448 8.914 -7.715 1 87.12 87 LYS A C 1
ATOM 690 O O . LYS A 1 87 ? 0.74 7.91 -7.816 1 87.12 87 LYS A O 1
ATOM 695 N N . GLN A 1 88 ? 2.543 9.078 -8.328 1 84.19 88 GLN A N 1
ATOM 696 C CA . GLN A 1 88 ? 3.025 8.078 -9.273 1 84.19 88 GLN A CA 1
ATOM 697 C C . GLN A 1 88 ? 3.49 6.816 -8.555 1 84.19 88 GLN A C 1
ATOM 699 O O . GLN A 1 88 ? 3.365 5.715 -9.086 1 84.19 88 GLN A O 1
ATOM 704 N N . ALA A 1 89 ? 4.082 6.953 -7.406 1 82.75 89 ALA A N 1
ATOM 705 C CA . ALA A 1 89 ? 4.574 5.816 -6.637 1 82.75 89 ALA A CA 1
ATOM 706 C C . ALA A 1 89 ? 3.439 4.852 -6.301 1 82.75 89 ALA A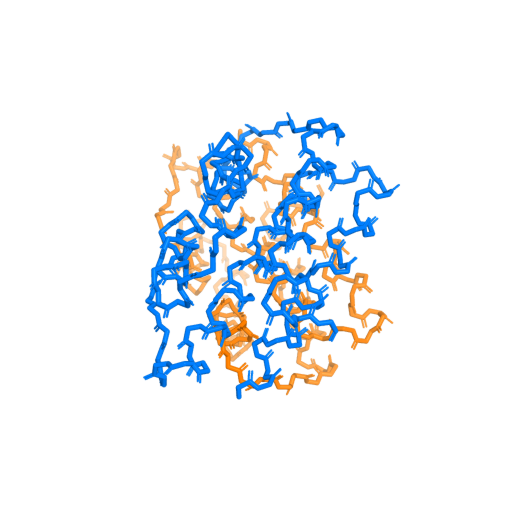 C 1
ATOM 708 O O . ALA A 1 89 ? 3.652 3.639 -6.215 1 82.75 89 ALA A O 1
ATOM 709 N N . TYR A 1 90 ? 2.271 5.309 -6.137 1 77.38 90 TYR A N 1
ATOM 710 C CA . TYR A 1 90 ? 1.109 4.477 -5.848 1 77.38 90 TYR A CA 1
ATOM 711 C C . TYR A 1 90 ? 0.724 3.635 -7.059 1 77.38 90 TYR A C 1
ATOM 713 O O . TYR A 1 90 ? 0.413 2.449 -6.922 1 77.38 90 TYR A O 1
ATOM 721 N N . ILE A 1 91 ? 0.854 4.121 -8.164 1 71.44 91 ILE A N 1
ATOM 722 C CA . ILE A 1 91 ? 0.413 3.455 -9.383 1 71.44 91 ILE A CA 1
ATOM 723 C C . ILE A 1 91 ? 1.621 2.891 -10.133 1 71.44 91 ILE A C 1
ATOM 725 O O . ILE A 1 91 ? 1.699 1.684 -10.375 1 71.44 91 ILE A O 1
ATOM 729 N N . ALA A 1 92 ? 2.57 3.693 -10.391 1 68.06 92 ALA A N 1
ATOM 730 C CA . ALA A 1 92 ? 3.662 3.393 -11.312 1 68.06 92 ALA A CA 1
ATOM 731 C C . ALA A 1 92 ? 4.73 2.535 -10.641 1 68.06 92 ALA A C 1
ATOM 733 O O . ALA A 1 92 ? 5.168 1.525 -11.195 1 68.06 92 ALA A O 1
ATOM 734 N N . SER A 1 93 ? 5.066 2.855 -9.469 1 67.62 93 SER A N 1
ATOM 735 C CA . SER A 1 93 ? 6.191 2.17 -8.836 1 67.62 93 SER A CA 1
ATOM 736 C C . SER A 1 93 ? 5.859 0.706 -8.562 1 67.62 93 SER A C 1
ATOM 738 O O . SER A 1 93 ? 6.758 -0.139 -8.523 1 67.62 93 SER A O 1
ATOM 740 N N . ARG A 1 94 ? 4.605 0.513 -8.484 1 74.12 94 ARG A N 1
ATOM 741 C CA . ARG A 1 94 ? 4.199 -0.864 -8.227 1 74.12 94 ARG A CA 1
ATOM 742 C C . ARG A 1 94 ? 4.082 -1.656 -9.523 1 74.12 94 ARG A C 1
ATOM 744 O O . ARG A 1 94 ? 4.465 -2.826 -9.578 1 74.12 94 ARG A O 1
ATOM 751 N N . TYR A 1 95 ? 3.719 -0.878 -10.594 1 74.31 95 TYR A N 1
ATOM 752 C CA . TYR A 1 95 ? 3.375 -1.621 -11.805 1 74.31 95 TYR A CA 1
ATOM 753 C C . TYR A 1 95 ? 4.395 -1.37 -12.906 1 74.31 95 TYR A C 1
ATOM 755 O O . TYR A 1 95 ? 4.43 -2.092 -13.906 1 74.31 95 TYR A O 1
ATOM 763 N N . PHE A 1 96 ? 5.211 -0.405 -12.703 1 71.19 96 PHE A N 1
ATOM 764 C CA . PHE A 1 96 ? 6.172 -0.062 -13.75 1 71.19 96 PHE A CA 1
ATOM 765 C C . PHE A 1 96 ? 7.574 0.079 -13.164 1 71.19 96 PHE A C 1
ATOM 767 O O . PHE A 1 96 ? 7.734 0.281 -11.961 1 71.19 96 PHE A O 1
ATOM 774 N N . PRO A 1 97 ? 8.555 -0.205 -14.062 1 68.5 97 PRO A N 1
ATOM 775 C CA . PRO A 1 97 ? 9.93 -0.026 -13.602 1 68.5 97 PRO A CA 1
ATOM 776 C C . PRO A 1 97 ? 10.219 1.4 -13.141 1 68.5 97 PRO A C 1
ATOM 778 O O . PRO A 1 97 ? 9.867 2.359 -13.828 1 68.5 97 PRO A O 1
ATOM 781 N N . SER A 1 98 ? 10.383 1.543 -11.914 1 68.62 98 SER A N 1
ATOM 782 C CA . SER A 1 98 ? 10.773 2.84 -11.375 1 68.62 98 SER A CA 1
ATOM 783 C C . SER A 1 98 ? 11.969 2.707 -10.43 1 68.62 98 SER A C 1
ATOM 785 O O . SER A 1 98 ? 12.164 1.659 -9.812 1 68.62 98 SER A O 1
ATOM 787 N N . SER A 1 99 ? 12.922 3.498 -10.68 1 76.06 99 SER A N 1
ATOM 788 C CA . SER A 1 99 ? 14.031 3.617 -9.742 1 76.06 99 SER A CA 1
ATOM 789 C C . SER A 1 99 ? 14.164 5.047 -9.219 1 76.06 99 SER A C 1
ATOM 791 O O . SER A 1 99 ? 14.477 5.961 -9.977 1 76.06 99 SER A O 1
ATOM 793 N N . TYR A 1 100 ? 13.688 5.039 -8.016 1 81.94 100 TYR A N 1
ATOM 794 C CA . TYR A 1 100 ? 13.805 6.352 -7.383 1 81.94 100 TYR A CA 1
ATOM 795 C C . TYR A 1 100 ? 15.086 6.449 -6.566 1 81.94 100 TYR A C 1
ATOM 797 O O . TYR A 1 100 ? 15.578 5.445 -6.043 1 81.94 100 TYR A O 1
ATOM 805 N N . ASP A 1 101 ? 15.609 7.691 -6.605 1 86.06 101 ASP A N 1
ATOM 806 C CA . ASP A 1 101 ? 16.828 7.852 -5.832 1 86.06 101 ASP A CA 1
ATOM 807 C C . ASP A 1 101 ? 16.531 8.336 -4.414 1 86.06 101 ASP A C 1
ATOM 809 O O . ASP A 1 101 ? 15.391 8.711 -4.109 1 86.06 101 ASP A O 1
ATOM 813 N N . ARG A 1 102 ? 17.578 8.273 -3.658 1 92.69 102 ARG A N 1
ATOM 814 C CA . ARG A 1 102 ? 17.484 8.625 -2.244 1 92.69 102 ARG A CA 1
ATOM 815 C C . ARG A 1 102 ? 16.953 10.047 -2.064 1 92.69 102 ARG A C 1
ATOM 817 O O . ARG A 1 102 ? 16.109 10.297 -1.209 1 92.69 102 ARG A O 1
ATOM 824 N N . GLY A 1 103 ? 17.438 10.938 -2.836 1 94.31 103 GLY A N 1
ATOM 825 C CA . GLY A 1 103 ? 17.031 12.336 -2.723 1 94.31 103 GLY A CA 1
ATOM 826 C C . GLY A 1 103 ? 15.547 12.555 -2.926 1 94.31 103 GLY A C 1
ATOM 827 O O . GLY A 1 103 ? 14.93 13.344 -2.209 1 94.31 103 GLY A O 1
ATOM 828 N N . ALA A 1 104 ? 14.984 11.859 -3.857 1 92.5 104 ALA A N 1
ATOM 829 C CA . ALA A 1 104 ? 13.555 11.961 -4.129 1 92.5 104 ALA A CA 1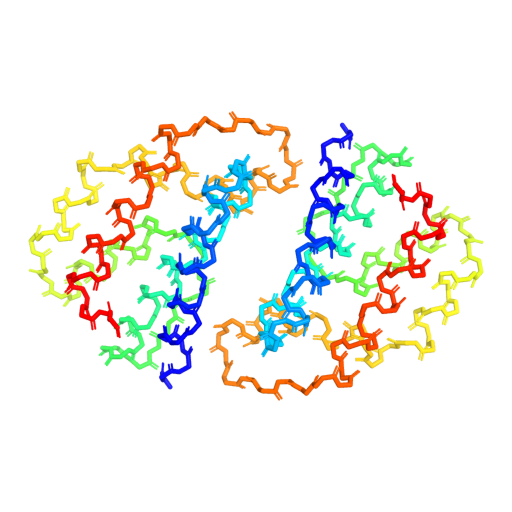
ATOM 830 C C . ALA A 1 104 ? 12.734 11.477 -2.939 1 92.5 104 ALA A C 1
ATOM 832 O O . ALA A 1 104 ? 11.742 12.102 -2.561 1 92.5 104 ALA A O 1
ATOM 833 N N . VAL A 1 105 ? 13.172 10.383 -2.377 1 94.69 105 VAL A N 1
ATOM 834 C CA . VAL A 1 105 ? 12.453 9.812 -1.245 1 94.69 105 VAL A CA 1
ATOM 835 C C . VAL A 1 105 ? 12.562 10.742 -0.038 1 94.69 105 VAL A C 1
ATOM 837 O O . VAL A 1 105 ? 11.586 10.945 0.692 1 94.69 105 VAL A O 1
ATOM 840 N N . GLU A 1 106 ? 13.734 11.289 0.171 1 96.75 106 GLU A N 1
ATOM 841 C CA . GLU A 1 106 ? 13.93 12.219 1.281 1 96.75 106 GLU A CA 1
ATOM 842 C C . GLU A 1 106 ? 13.039 13.445 1.143 1 96.75 106 GLU A C 1
ATOM 844 O O . GLU A 1 106 ? 12.5 13.938 2.133 1 96.75 106 GLU A O 1
ATOM 849 N N . ARG A 1 107 ? 12.953 13.93 -0.026 1 96.19 107 ARG A N 1
ATOM 850 C CA . ARG A 1 107 ? 12.07 15.062 -0.268 1 96.19 107 ARG A CA 1
ATOM 851 C C . ARG A 1 107 ? 10.617 14.703 0.032 1 96.19 107 ARG A C 1
ATOM 853 O O . ARG A 1 107 ? 9.891 15.492 0.637 1 96.19 107 ARG A O 1
ATOM 860 N N . ALA A 1 108 ? 10.211 13.562 -0.454 1 96.38 108 ALA A N 1
ATOM 861 C CA . ALA A 1 108 ? 8.859 13.086 -0.177 1 96.38 108 ALA A CA 1
ATOM 862 C C . ALA A 1 108 ? 8.609 12.992 1.325 1 96.38 108 ALA A C 1
ATOM 864 O O . ALA A 1 108 ? 7.555 13.391 1.813 1 96.38 108 ALA A O 1
ATOM 865 N N . LEU A 1 109 ? 9.625 12.453 2.014 1 97.5 109 LEU A N 1
ATOM 866 C CA . LEU A 1 109 ? 9.516 12.32 3.463 1 97.5 109 LEU A CA 1
ATOM 867 C C . LEU A 1 109 ? 9.305 13.68 4.121 1 97.5 109 LEU A C 1
ATOM 869 O O . LEU A 1 109 ? 8.461 13.82 5.008 1 97.5 109 LEU A O 1
ATOM 873 N N . ARG A 1 110 ? 10.031 14.617 3.723 1 96.75 110 ARG A N 1
ATOM 874 C CA . ARG A 1 110 ? 9.922 15.969 4.27 1 96.75 110 ARG A CA 1
ATOM 875 C C . ARG A 1 110 ? 8.539 16.547 4.004 1 96.75 110 ARG A C 1
ATOM 877 O O . ARG A 1 110 ? 7.957 17.203 4.879 1 96.75 110 ARG A O 1
ATOM 884 N N . VAL A 1 111 ? 8.062 16.344 2.83 1 97.06 111 VAL A N 1
ATOM 885 C CA . VAL A 1 111 ? 6.75 16.875 2.473 1 97.06 111 VAL A CA 1
ATOM 886 C C . VAL A 1 111 ? 5.676 16.25 3.361 1 97.06 111 VAL A C 1
ATOM 888 O O . VAL A 1 111 ? 4.812 16.953 3.889 1 97.06 111 VAL A O 1
ATOM 891 N N . VAL A 1 112 ? 5.73 14.938 3.533 1 97.5 112 VAL A N 1
ATOM 892 C CA . VAL A 1 112 ? 4.75 14.25 4.367 1 97.5 112 VAL A CA 1
ATOM 893 C C . VAL A 1 112 ? 4.852 14.758 5.805 1 97.5 112 VAL A C 1
ATOM 895 O O . VAL A 1 112 ? 3.83 15 6.457 1 97.5 112 VAL A O 1
ATOM 898 N N . GLU A 1 113 ? 6.055 14.969 6.234 1 96.81 113 GLU A N 1
ATOM 899 C CA . GLU A 1 113 ? 6.281 15.469 7.586 1 96.81 113 GLU A CA 1
ATOM 900 C C . GLU A 1 113 ? 5.652 16.844 7.773 1 96.81 113 GLU A C 1
ATOM 902 O O . GLU A 1 113 ? 5.016 17.109 8.797 1 96.81 113 GLU A O 1
ATOM 907 N N . VAL A 1 114 ? 5.844 17.719 6.883 1 96.25 114 VAL A N 1
ATOM 908 C CA . VAL A 1 114 ? 5.297 19.078 6.945 1 96.25 114 VAL A CA 1
ATOM 909 C C . VAL A 1 114 ? 3.771 19.016 6.977 1 96.25 114 VAL A C 1
ATOM 911 O O . VAL A 1 114 ? 3.135 19.672 7.797 1 96.25 114 VAL A O 1
ATOM 914 N N . VAL A 1 115 ? 3.205 18.188 6.094 1 97.12 115 VAL A N 1
ATOM 915 C CA . VAL A 1 115 ? 1.752 18.078 6.035 1 97.12 115 VAL A CA 1
ATOM 916 C C . VAL A 1 115 ? 1.224 17.516 7.359 1 97.12 115 VAL A C 1
ATOM 918 O O . VAL A 1 115 ? 0.242 18.031 7.906 1 97.12 115 VAL A O 1
ATOM 921 N N . PHE A 1 116 ? 1.933 16.484 7.879 1 97.12 116 PHE A N 1
ATOM 922 C CA . PHE A 1 116 ? 1.515 15.898 9.148 1 97.12 116 PHE A CA 1
ATOM 923 C C . PHE A 1 116 ? 1.594 16.922 10.273 1 97.12 116 PHE A C 1
ATOM 925 O O . PHE A 1 116 ? 0.702 16.984 11.117 1 97.12 116 PHE A O 1
ATOM 932 N N . THR A 1 117 ? 2.625 17.672 10.305 1 96.12 117 THR A N 1
ATOM 933 C CA . THR A 1 117 ? 2.781 18.719 11.312 1 96.12 117 THR A CA 1
ATOM 934 C C . THR A 1 117 ? 1.636 19.719 11.227 1 96.12 117 THR A C 1
ATOM 936 O O . THR A 1 117 ? 1.033 20.062 12.25 1 96.12 117 THR A O 1
ATOM 939 N N . GLU A 1 118 ? 1.311 20.125 10.023 1 95.56 118 GLU A N 1
ATOM 940 C CA . GLU A 1 118 ? 0.251 21.109 9.828 1 95.56 118 GLU A CA 1
ATOM 941 C C . GLU A 1 118 ? -1.109 20.547 10.219 1 95.56 118 GLU A C 1
ATOM 943 O O . GLU A 1 118 ? -1.981 21.281 10.688 1 95.56 118 GLU A O 1
ATOM 948 N N . LEU A 1 119 ? -1.25 19.312 10 1 94.38 119 LEU A N 1
ATOM 949 C CA . LEU A 1 119 ? -2.527 18.672 10.305 1 94.38 119 LEU A CA 1
ATOM 950 C C . LEU A 1 119 ? -2.592 18.25 11.766 1 94.38 119 LEU A C 1
ATOM 952 O O . LEU A 1 119 ? -3.635 17.781 12.242 1 94.38 119 LEU A O 1
ATOM 956 N N . GLY A 1 120 ? -1.477 18.328 12.445 1 93.5 120 GLY A N 1
ATOM 957 C CA . GLY A 1 120 ? -1.427 17.906 13.836 1 93.5 120 GLY A CA 1
ATOM 958 C C . GLY A 1 120 ? -1.42 16.406 14.008 1 93.5 120 GLY A C 1
ATOM 959 O O . GLY A 1 120 ? -1.989 15.883 14.969 1 93.5 120 GLY A O 1
ATOM 960 N N . ILE A 1 121 ? -0.985 15.805 12.992 1 89.25 121 ILE A N 1
ATOM 961 C CA . ILE A 1 121 ? -0.856 14.352 13.07 1 89.25 121 ILE A CA 1
ATOM 962 C C . ILE A 1 121 ? 0.494 13.992 13.68 1 89.25 121 ILE A C 1
ATOM 964 O O . ILE A 1 121 ? 1.544 14.359 13.148 1 89.25 121 ILE A O 1
ATOM 968 N N . SER A 1 122 ? 0.645 13.594 14.875 1 79.12 122 SER A N 1
ATOM 969 C CA . SER A 1 122 ? 1.852 13.172 15.578 1 79.12 122 SER A CA 1
ATOM 970 C C . SER A 1 122 ? 1.593 11.922 16.422 1 79.12 122 SER A C 1
ATOM 972 O O . SER A 1 122 ? 0.461 11.68 16.844 1 79.12 122 SER A O 1
ATOM 974 N N . MET B 1 1 ? 9.109 -6.441 -17.234 1 62.62 1 MET B N 1
ATOM 975 C CA . MET B 1 1 ? 8.297 -7.516 -16.656 1 62.62 1 MET B CA 1
ATOM 976 C C . MET B 1 1 ? 8.898 -8.008 -15.344 1 62.62 1 MET B C 1
ATOM 978 O O . MET B 1 1 ? 8.172 -8.203 -14.367 1 62.62 1 MET B O 1
ATOM 982 N N . GLU B 1 2 ? 10.125 -7.883 -15.281 1 81.12 2 GLU B N 1
ATOM 983 C CA . GLU B 1 2 ? 10.883 -8.344 -14.125 1 81.12 2 GLU B CA 1
ATOM 984 C C . GLU B 1 2 ? 10.68 -7.426 -12.922 1 81.12 2 GLU B C 1
ATOM 986 O O . GLU B 1 2 ? 10.781 -7.863 -11.773 1 81.12 2 GLU B O 1
ATOM 991 N N . PHE B 1 3 ? 10.125 -6.281 -13.312 1 81.88 3 PHE B N 1
ATOM 992 C CA . PHE B 1 3 ? 9.938 -5.324 -12.227 1 81.88 3 PHE B CA 1
ATOM 993 C C . PHE B 1 3 ? 8.766 -5.723 -11.344 1 81.88 3 PHE B C 1
ATOM 995 O O . PHE B 1 3 ? 8.828 -5.609 -10.117 1 81.88 3 PHE B O 1
ATOM 1002 N N . LEU B 1 4 ? 7.703 -6.281 -11.891 1 87.81 4 LEU B N 1
ATOM 1003 C CA . LEU B 1 4 ? 6.543 -6.734 -11.133 1 87.81 4 LEU B CA 1
ATOM 1004 C C . LEU B 1 4 ? 6.93 -7.844 -10.164 1 87.81 4 LEU B C 1
ATOM 1006 O O . LEU B 1 4 ? 6.52 -7.828 -9 1 87.81 4 LEU B O 1
ATOM 1010 N N . LYS B 1 5 ? 7.73 -8.688 -10.68 1 92.38 5 LYS B N 1
ATOM 1011 C CA . LYS B 1 5 ? 8.195 -9.805 -9.859 1 92.38 5 LYS B CA 1
ATOM 1012 C C . LYS B 1 5 ? 9.039 -9.312 -8.688 1 92.38 5 LYS B C 1
ATOM 1014 O O . LYS B 1 5 ? 8.836 -9.75 -7.551 1 92.38 5 LYS B O 1
ATOM 1019 N N . ASN B 1 6 ? 9.883 -8.453 -8.984 1 91.31 6 ASN B N 1
ATOM 1020 C CA . ASN B 1 6 ? 10.758 -7.918 -7.941 1 91.31 6 ASN B CA 1
ATOM 1021 C C . ASN B 1 6 ? 9.961 -7.16 -6.879 1 91.31 6 ASN B C 1
ATOM 1023 O O . ASN B 1 6 ? 10.227 -7.297 -5.684 1 91.31 6 ASN B O 1
ATOM 1027 N N . ASN B 1 7 ? 9.039 -6.379 -7.336 1 91.31 7 ASN B N 1
ATOM 1028 C CA . ASN B 1 7 ? 8.188 -5.652 -6.395 1 91.31 7 ASN B CA 1
ATOM 1029 C C . ASN B 1 7 ? 7.352 -6.605 -5.547 1 91.31 7 ASN B C 1
ATOM 1031 O O . ASN B 1 7 ? 7.156 -6.379 -4.352 1 91.31 7 ASN B O 1
ATOM 1035 N N . ALA B 1 8 ? 6.852 -7.617 -6.168 1 94.56 8 ALA B N 1
ATOM 1036 C CA . ALA B 1 8 ? 6.074 -8.617 -5.441 1 94.56 8 ALA B CA 1
ATOM 1037 C C . ALA B 1 8 ? 6.906 -9.258 -4.328 1 94.56 8 ALA B C 1
ATOM 1039 O O . ALA B 1 8 ? 6.434 -9.398 -3.197 1 94.56 8 ALA B O 1
ATOM 1040 N N . LEU B 1 9 ? 8.148 -9.555 -4.684 1 95 9 LEU B N 1
ATOM 1041 C CA . LEU B 1 9 ? 9.047 -10.195 -3.725 1 95 9 LEU B CA 1
ATOM 1042 C C . LEU B 1 9 ? 9.406 -9.227 -2.6 1 95 9 LEU B C 1
ATOM 1044 O O . LEU B 1 9 ? 9.5 -9.633 -1.438 1 95 9 LEU B O 1
ATOM 1048 N N . ASP B 1 10 ? 9.602 -8.016 -2.947 1 93.31 10 ASP B N 1
ATOM 1049 C CA . ASP B 1 10 ? 9.898 -7.004 -1.939 1 93.31 10 ASP B CA 1
ATOM 1050 C C . ASP B 1 10 ? 8.758 -6.863 -0.938 1 93.31 10 ASP B C 1
ATOM 1052 O O . ASP B 1 10 ? 8.984 -6.816 0.272 1 93.31 10 ASP B O 1
ATOM 1056 N N . PHE B 1 11 ? 7.566 -6.793 -1.408 1 95.25 11 PHE B N 1
ATOM 1057 C CA . PHE B 1 11 ? 6.402 -6.688 -0.534 1 95.25 11 PHE B CA 1
ATOM 1058 C C . PHE B 1 11 ? 6.234 -7.953 0.3 1 95.25 11 PHE B C 1
ATOM 1060 O O . PHE B 1 11 ? 5.82 -7.891 1.458 1 95.25 11 PHE B O 1
ATOM 1067 N N . PHE B 1 12 ? 6.508 -9.07 -0.338 1 97.44 12 PHE B N 1
ATOM 1068 C CA . PHE B 1 12 ? 6.406 -10.336 0.385 1 97.44 12 PHE B CA 1
ATOM 1069 C C . PHE B 1 12 ? 7.371 -10.359 1.564 1 97.44 12 PHE B C 1
ATOM 1071 O O . PHE B 1 12 ? 6.977 -10.688 2.688 1 97.44 12 PHE B O 1
ATOM 1078 N N . ASP B 1 13 ? 8.555 -9.977 1.302 1 97 13 ASP B N 1
ATOM 1079 C CA . ASP B 1 13 ? 9.578 -9.938 2.35 1 97 13 ASP B CA 1
ATOM 1080 C C . ASP B 1 13 ? 9.203 -8.93 3.438 1 97 13 ASP B C 1
ATOM 1082 O O . ASP B 1 13 ? 9.391 -9.203 4.625 1 97 13 ASP B O 1
ATOM 1086 N N . LEU B 1 14 ? 8.695 -7.84 3.018 1 95.94 14 LEU B N 1
ATOM 1087 C CA . LEU B 1 14 ? 8.242 -6.828 3.967 1 95.94 14 LEU B CA 1
ATOM 1088 C C . LEU B 1 14 ? 7.121 -7.371 4.844 1 95.94 14 LEU B C 1
ATOM 1090 O O . LEU B 1 14 ? 7.129 -7.176 6.062 1 95.94 14 LEU B O 1
ATOM 1094 N N . GLY B 1 15 ? 6.133 -8.016 4.242 1 96.5 15 GLY B N 1
ATOM 1095 C CA . GLY B 1 15 ? 5.039 -8.609 4.996 1 96.5 15 GLY B CA 1
ATOM 1096 C C . GLY B 1 15 ? 5.512 -9.586 6.062 1 96.5 15 GLY B C 1
ATOM 1097 O O . GLY B 1 15 ? 5.004 -9.578 7.184 1 96.5 15 GLY B O 1
ATOM 1098 N N . LYS B 1 16 ? 6.52 -10.391 5.695 1 97.31 16 LYS B N 1
ATOM 1099 C CA . LYS B 1 16 ? 7.109 -11.336 6.637 1 97.31 16 LYS B CA 1
ATOM 1100 C C . LYS B 1 16 ? 7.758 -10.609 7.812 1 97.31 16 LYS B C 1
ATOM 1102 O O . LYS B 1 16 ? 7.555 -10.977 8.969 1 97.31 16 LYS B O 1
ATOM 1107 N N . ARG B 1 17 ? 8.492 -9.617 7.527 1 96.75 17 ARG B N 1
ATOM 1108 C CA . ARG B 1 17 ? 9.18 -8.844 8.555 1 96.75 17 ARG B CA 1
ATOM 1109 C C . ARG B 1 17 ? 8.18 -8.164 9.492 1 96.75 17 ARG B C 1
ATOM 1111 O O . ARG B 1 17 ? 8.328 -8.219 10.711 1 96.75 17 ARG B O 1
ATOM 1118 N N . LEU B 1 18 ? 7.188 -7.562 8.938 1 96.12 18 LEU B N 1
ATOM 1119 C CA . LEU B 1 18 ? 6.191 -6.836 9.719 1 96.12 18 LEU B CA 1
ATOM 1120 C C . LEU B 1 18 ? 5.398 -7.789 10.609 1 96.12 18 LEU B C 1
ATOM 1122 O O . LEU B 1 18 ? 4.996 -7.418 11.711 1 96.12 18 LEU B O 1
ATOM 1126 N N . LEU B 1 19 ? 5.211 -8.992 10.109 1 96.12 19 LEU B N 1
ATOM 1127 C CA . LEU B 1 19 ? 4.566 -10.023 10.922 1 96.12 19 LEU B CA 1
ATOM 1128 C C . LEU B 1 19 ? 5.383 -10.312 12.172 1 96.12 19 LEU B C 1
ATOM 1130 O O . LEU B 1 19 ? 4.832 -10.367 13.281 1 96.12 19 LEU B O 1
ATOM 1134 N N . THR B 1 20 ? 6.66 -10.414 12.023 1 96.38 20 THR B N 1
ATOM 1135 C CA . THR B 1 20 ? 7.555 -10.711 13.141 1 96.38 20 THR B CA 1
ATOM 1136 C C . THR B 1 20 ? 7.594 -9.547 14.125 1 96.38 20 THR B C 1
ATOM 1138 O O . THR B 1 20 ? 7.82 -9.742 15.32 1 96.38 20 THR B O 1
ATOM 1141 N N . GLU B 1 21 ? 7.332 -8.328 13.688 1 94.94 21 GLU B N 1
ATOM 1142 C CA . GLU B 1 21 ? 7.359 -7.125 14.508 1 94.94 21 GLU B CA 1
ATOM 1143 C C . GLU B 1 21 ? 6.008 -6.879 15.172 1 94.94 21 GLU B C 1
ATOM 1145 O O . GLU B 1 21 ? 5.848 -5.926 15.938 1 94.94 21 GLU B O 1
ATOM 1150 N N . GLY B 1 22 ? 5.02 -7.645 14.852 1 92.94 22 GLY B N 1
ATOM 1151 C CA . GLY B 1 22 ? 3.701 -7.508 15.445 1 92.94 22 GLY B CA 1
ATOM 1152 C C . GLY B 1 22 ? 2.854 -6.441 14.781 1 92.94 22 GLY B C 1
ATOM 1153 O O . GLY B 1 22 ? 1.849 -6 15.344 1 92.94 22 GLY B O 1
ATOM 1154 N N . LYS B 1 23 ? 3.291 -5.945 13.641 1 92.25 23 LYS B N 1
ATOM 1155 C CA . LYS B 1 23 ? 2.512 -4.984 12.867 1 92.25 23 LYS B CA 1
ATOM 1156 C C . LYS B 1 23 ? 1.581 -5.695 11.883 1 92.25 23 LYS B C 1
ATOM 1158 O O . LYS B 1 23 ? 1.776 -5.621 10.672 1 92.25 23 LYS B O 1
ATOM 1163 N N . TYR B 1 24 ? 0.518 -6.184 12.391 1 91.81 24 TYR B N 1
ATOM 1164 C CA . TYR B 1 24 ? -0.302 -7.148 11.664 1 91.81 24 TYR B CA 1
ATOM 1165 C C . TYR B 1 24 ? -1.064 -6.477 10.531 1 91.81 24 TYR B C 1
ATOM 1167 O O . TYR B 1 24 ? -1.176 -7.027 9.43 1 91.81 24 TYR B O 1
ATOM 1175 N N . ASN B 1 25 ? -1.563 -5.324 10.711 1 89.69 25 ASN B N 1
ATOM 1176 C CA . ASN B 1 25 ? -2.305 -4.629 9.664 1 89.69 25 ASN B CA 1
ATOM 1177 C C . ASN B 1 25 ? -1.411 -4.297 8.469 1 89.69 25 ASN B C 1
ATOM 1179 O O . ASN B 1 25 ? -1.781 -4.547 7.32 1 89.69 25 ASN B O 1
ATOM 1183 N N . LEU B 1 26 ? -0.267 -3.764 8.734 1 92.31 26 LEU B N 1
ATOM 1184 C CA . LEU B 1 26 ? 0.683 -3.426 7.68 1 92.31 26 LEU B CA 1
ATOM 1185 C C . LEU B 1 26 ? 1.173 -4.68 6.969 1 92.31 26 LEU B C 1
ATOM 1187 O O . LEU B 1 26 ? 1.408 -4.66 5.758 1 92.31 26 LEU B O 1
ATOM 1191 N N . SER B 1 27 ? 1.355 -5.699 7.805 1 94.44 27 SER B N 1
ATOM 1192 C CA . SER B 1 27 ? 1.782 -6.969 7.227 1 94.44 27 SER B CA 1
ATOM 1193 C C . SER B 1 27 ? 0.764 -7.488 6.215 1 94.44 27 SER B C 1
ATOM 1195 O O . SER B 1 27 ? 1.121 -7.84 5.09 1 94.44 27 SER B O 1
ATOM 1197 N N . LEU B 1 28 ? -0.434 -7.484 6.645 1 93.56 28 LEU B N 1
ATOM 1198 C CA . LEU B 1 28 ? -1.497 -7.973 5.773 1 93.56 28 LEU B CA 1
ATOM 1199 C C . LEU B 1 28 ? -1.587 -7.133 4.504 1 93.56 28 LEU B C 1
ATOM 1201 O O . LEU B 1 28 ? -1.783 -7.672 3.41 1 93.56 28 LEU B O 1
ATOM 1205 N N . PHE B 1 29 ? -1.457 -5.836 4.57 1 92.62 29 PHE B N 1
ATOM 1206 C CA . PHE B 1 29 ? -1.442 -4.938 3.418 1 92.62 29 PHE B CA 1
ATOM 1207 C C . PHE B 1 29 ? -0.304 -5.293 2.471 1 92.62 29 PHE B C 1
ATOM 1209 O O . PHE B 1 29 ? -0.504 -5.383 1.257 1 92.62 29 PHE B O 1
ATOM 1216 N N . SER B 1 30 ? 0.826 -5.48 3.033 1 94.88 30 SER B N 1
ATOM 1217 C CA .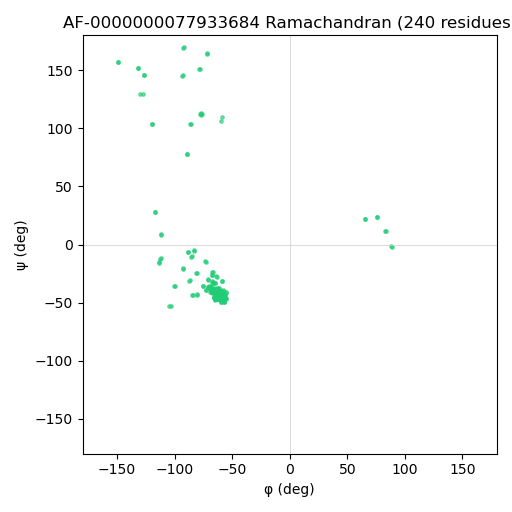 SER B 1 30 ? 1.998 -5.805 2.227 1 94.88 30 SER B CA 1
ATOM 1218 C C . SER B 1 30 ? 1.818 -7.137 1.505 1 94.88 30 SER B C 1
ATOM 1220 O O . SER B 1 30 ? 2.201 -7.273 0.341 1 94.88 30 SER B O 1
ATOM 1222 N N . LEU B 1 31 ? 1.285 -8.094 2.188 1 96.06 31 LEU B N 1
ATOM 1223 C CA . LEU B 1 31 ? 1.06 -9.406 1.592 1 96.06 31 LEU B CA 1
ATOM 1224 C C . LEU B 1 31 ? 0.021 -9.32 0.478 1 96.06 31 LEU B C 1
ATOM 1226 O O . LEU B 1 31 ? 0.13 -10.023 -0.53 1 96.06 31 LEU B O 1
ATOM 1230 N N . GLU B 1 32 ? -0.992 -8.531 0.721 1 94.69 32 GLU B N 1
ATOM 1231 C CA . GLU B 1 32 ? -1.963 -8.289 -0.343 1 94.69 32 GLU B CA 1
ATOM 1232 C C . GLU B 1 32 ? -1.292 -7.707 -1.583 1 94.69 32 GLU B C 1
ATOM 1234 O O . GLU B 1 32 ? -1.526 -8.172 -2.699 1 94.69 32 GLU B O 1
ATOM 1239 N N . GLN B 1 33 ? -0.459 -6.719 -1.396 1 93.31 33 GLN B N 1
ATOM 1240 C CA . GLN B 1 33 ? 0.271 -6.113 -2.506 1 93.31 33 GLN B CA 1
ATOM 1241 C C . GLN B 1 33 ? 1.176 -7.137 -3.189 1 93.31 33 GLN B C 1
ATOM 1243 O O . GLN B 1 33 ? 1.26 -7.172 -4.418 1 93.31 33 GLN B O 1
ATOM 1248 N N . ALA B 1 34 ? 1.857 -7.953 -2.398 1 95.75 34 ALA B N 1
ATOM 1249 C CA . ALA B 1 34 ? 2.713 -9 -2.949 1 95.75 34 ALA B CA 1
ATOM 1250 C C . ALA B 1 34 ? 1.922 -9.93 -3.861 1 95.75 34 ALA B C 1
ATOM 1252 O O . ALA B 1 34 ? 2.346 -10.219 -4.984 1 95.75 34 ALA B O 1
ATOM 1253 N N . LEU B 1 35 ? 0.812 -10.367 -3.355 1 96.44 35 LEU B N 1
ATOM 1254 C CA . LEU B 1 35 ? -0.024 -11.297 -4.109 1 96.44 35 LEU B CA 1
ATOM 1255 C C . LEU B 1 35 ? -0.522 -10.664 -5.398 1 96.44 35 LEU B C 1
ATOM 1257 O O . LEU B 1 35 ? -0.445 -11.273 -6.469 1 96.44 35 LEU B O 1
ATOM 1261 N N . GLN B 1 36 ? -1.011 -9.469 -5.324 1 93.75 36 GLN B N 1
ATOM 1262 C CA . GLN B 1 36 ? -1.525 -8.742 -6.477 1 93.75 36 GLN B CA 1
ATOM 1263 C C . GLN B 1 36 ? -0.459 -8.602 -7.562 1 93.75 36 GLN B C 1
ATOM 1265 O O . GLN B 1 36 ? -0.7 -8.938 -8.719 1 93.75 36 GLN B O 1
ATOM 1270 N N . LEU B 1 37 ? 0.709 -8.164 -7.18 1 93.38 37 LEU B N 1
ATOM 1271 C CA . LEU B 1 37 ? 1.788 -7.934 -8.133 1 93.38 37 LEU B CA 1
ATOM 1272 C C . LEU B 1 37 ? 2.295 -9.25 -8.711 1 93.38 37 LEU B C 1
ATOM 1274 O O . LEU B 1 37 ? 2.625 -9.32 -9.898 1 93.38 37 LEU B O 1
ATOM 1278 N N . GLY B 1 38 ? 2.41 -10.266 -7.859 1 95.5 38 GLY B N 1
ATOM 1279 C CA . GLY B 1 38 ? 2.803 -11.57 -8.352 1 95.5 38 GLY B CA 1
ATOM 1280 C C . GLY B 1 38 ? 1.844 -12.125 -9.391 1 95.5 38 GLY B C 1
ATOM 1281 O O . GLY B 1 38 ? 2.271 -12.68 -10.406 1 95.5 38 GLY B O 1
ATOM 1282 N N . LEU B 1 39 ? 0.589 -11.992 -9.133 1 95.69 39 LEU B N 1
ATOM 1283 C CA . LEU B 1 39 ? -0.427 -12.477 -10.062 1 95.69 39 LEU B CA 1
ATOM 1284 C C . LEU B 1 39 ? -0.406 -11.672 -11.352 1 95.69 39 LEU B C 1
ATOM 1286 O O . LEU B 1 39 ? -0.53 -12.234 -12.445 1 95.69 39 LEU B O 1
ATOM 1290 N N . LYS B 1 40 ? -0.245 -10.438 -11.25 1 93.81 40 LYS B N 1
ATOM 1291 C CA . LYS B 1 40 ? -0.17 -9.594 -12.438 1 93.81 40 LYS B CA 1
ATOM 1292 C C . LYS B 1 40 ? 1.073 -9.922 -13.258 1 93.81 40 LYS B C 1
ATOM 1294 O O . LYS B 1 40 ? 1.037 -9.875 -14.492 1 93.81 40 LYS B O 1
ATOM 1299 N N . TYR B 1 41 ? 2.127 -10.164 -12.531 1 93.44 41 TYR B N 1
ATOM 1300 C CA . TYR B 1 41 ? 3.33 -10.617 -13.227 1 93.44 41 TYR B CA 1
ATOM 1301 C C . TYR B 1 41 ? 3.047 -11.859 -14.055 1 93.44 41 TYR B C 1
ATOM 1303 O O . TYR B 1 41 ? 3.459 -11.953 -15.211 1 93.44 41 TYR B O 1
ATOM 1311 N N . SER B 1 42 ? 2.375 -12.805 -13.438 1 93.75 42 SER B N 1
ATOM 1312 C CA . SER B 1 42 ? 2.035 -14.039 -14.141 1 93.75 42 SER B CA 1
ATOM 1313 C C . SER B 1 42 ? 1.157 -13.758 -15.359 1 93.75 42 SER B C 1
ATOM 1315 O O . SER B 1 42 ? 1.375 -14.32 -16.438 1 93.75 42 SER B O 1
ATOM 1317 N N . LEU B 1 43 ? 0.215 -12.906 -15.227 1 93.5 43 LEU B N 1
ATOM 1318 C CA . LEU B 1 43 ? -0.719 -12.586 -16.297 1 93.5 43 LEU B CA 1
ATOM 1319 C C . LEU B 1 43 ? -0.002 -11.898 -17.453 1 93.5 43 LEU B C 1
ATOM 1321 O O . LEU B 1 43 ? -0.196 -12.258 -18.625 1 93.5 43 LEU B O 1
ATOM 1325 N N . VAL B 1 44 ? 0.794 -10.969 -17.141 1 91.19 44 VAL B N 1
ATOM 1326 C CA . VAL B 1 44 ? 1.474 -10.219 -18.203 1 91.19 44 VAL B CA 1
ATOM 1327 C C . VAL B 1 44 ? 2.492 -11.117 -18.891 1 91.19 44 VAL B C 1
ATOM 1329 O O . VAL B 1 44 ? 2.699 -11.008 -20.109 1 91.19 44 VAL B O 1
ATOM 1332 N N . SER B 1 45 ? 3.119 -11.961 -18.125 1 91.06 45 SER B N 1
ATOM 1333 C CA . SER B 1 45 ? 4.086 -12.891 -18.688 1 91.06 45 SER B CA 1
ATOM 1334 C C . SER B 1 45 ? 3.414 -13.844 -19.672 1 91.06 45 SER B C 1
ATOM 1336 O O . SER B 1 45 ? 4.043 -14.32 -20.625 1 91.06 45 SER B O 1
ATOM 1338 N N . THR B 1 46 ? 2.166 -14.094 -19.469 1 90.25 46 THR B N 1
ATOM 1339 C CA . THR B 1 46 ? 1.466 -15.086 -20.266 1 90.25 46 THR B CA 1
ATOM 1340 C C . THR B 1 46 ? 0.643 -14.406 -21.359 1 90.25 46 THR B C 1
ATOM 1342 O O . THR B 1 46 ? 0.554 -14.914 -22.484 1 90.25 46 THR B O 1
ATOM 1345 N N . THR B 1 47 ? 0.076 -13.266 -21.094 1 91.31 47 THR B N 1
ATOM 1346 C CA . THR B 1 47 ? -0.883 -12.672 -22.016 1 91.31 47 THR B CA 1
ATOM 1347 C C . THR B 1 47 ? -0.333 -11.375 -22.609 1 91.31 47 THR B C 1
ATOM 1349 O O . THR B 1 47 ? -0.864 -10.859 -23.594 1 91.31 47 THR B O 1
ATOM 1352 N N . GLY B 1 48 ? 0.75 -10.758 -22.031 1 89.81 48 GLY B N 1
ATOM 1353 C CA . GLY B 1 48 ? 1.322 -9.508 -22.5 1 89.81 48 GLY B CA 1
ATOM 1354 C C . GLY B 1 48 ? 0.668 -8.289 -21.859 1 89.81 48 GLY B C 1
ATOM 1355 O O . GLY B 1 48 ? 1.024 -7.152 -22.188 1 89.81 48 GLY B O 1
ATOM 1356 N N . SER B 1 49 ? -0.356 -8.609 -21.016 1 85 49 SER B N 1
ATOM 1357 C CA . SER B 1 49 ? -1.022 -7.5 -20.344 1 85 49 SER B CA 1
ATOM 1358 C C . SER B 1 49 ? -1.542 -7.918 -18.969 1 85 49 SER B C 1
ATOM 1360 O O . SER B 1 49 ? -1.603 -9.109 -18.656 1 85 49 SER B O 1
ATOM 1362 N N . PHE B 1 50 ? -1.703 -6.863 -18.156 1 80.88 50 PHE B N 1
ATOM 1363 C CA . PHE B 1 50 ? -2.352 -7.137 -16.891 1 80.88 50 PHE B CA 1
ATOM 1364 C C . PHE B 1 50 ? -3.543 -6.207 -16.672 1 80.88 50 PHE B C 1
ATOM 1366 O O . PHE B 1 50 ? -3.549 -5.074 -17.156 1 80.88 50 PHE B O 1
ATOM 1373 N N . PRO B 1 51 ? -4.512 -6.797 -16.016 1 81.44 51 PRO B N 1
ATOM 1374 C CA . PRO B 1 51 ? -5.754 -6.043 -15.836 1 81.44 51 PRO B CA 1
ATOM 1375 C C . PRO B 1 51 ? -5.609 -4.895 -14.836 1 81.44 51 PRO B C 1
ATOM 1377 O O . PRO B 1 51 ? -4.66 -4.871 -14.047 1 81.44 51 PRO B O 1
ATOM 1380 N N . LYS B 1 52 ? -6.531 -3.992 -14.82 1 80.81 52 LYS B N 1
ATOM 1381 C CA . LYS B 1 52 ? -6.535 -2.826 -13.945 1 80.81 52 LYS B CA 1
ATOM 1382 C C . LYS B 1 52 ? -7.105 -3.174 -12.57 1 80.81 52 LYS B C 1
ATOM 1384 O O . LYS B 1 52 ? -6.922 -2.422 -11.609 1 80.81 52 LYS B O 1
ATOM 1389 N N . THR B 1 53 ? -7.562 -4.32 -12.469 1 79.69 53 THR B N 1
ATOM 1390 C CA . THR B 1 53 ? -8.188 -4.684 -11.203 1 79.69 53 THR B CA 1
ATOM 1391 C C . THR B 1 53 ? -7.137 -4.988 -10.141 1 79.69 53 THR B C 1
ATOM 1393 O O . THR B 1 53 ? -6.059 -5.5 -10.461 1 79.69 53 THR B O 1
ATOM 1396 N N . HIS B 1 54 ? -7.574 -4.723 -8.906 1 83.88 54 HIS B N 1
ATOM 1397 C CA . HIS B 1 54 ? -6.727 -5.051 -7.762 1 83.88 54 HIS B CA 1
ATOM 1398 C C . HIS B 1 54 ? -7.328 -6.188 -6.941 1 83.88 54 HIS B C 1
ATOM 1400 O O . HIS B 1 54 ? -6.836 -6.5 -5.852 1 83.88 54 HIS B O 1
ATOM 1406 N N . ASP B 1 55 ? -8.359 -6.781 -7.477 1 89.69 55 ASP B N 1
ATOM 1407 C CA . ASP B 1 55 ? -9.016 -7.875 -6.773 1 89.69 55 ASP B CA 1
ATOM 1408 C C . ASP B 1 55 ? -8.211 -9.172 -6.898 1 89.69 55 ASP B C 1
ATOM 1410 O O . ASP B 1 55 ? -8.203 -9.805 -7.953 1 89.69 55 ASP B O 1
ATOM 1414 N N . VAL B 1 56 ? -7.684 -9.602 -5.766 1 94.44 56 VAL B N 1
ATOM 1415 C CA . VAL B 1 56 ? -6.742 -10.719 -5.789 1 94.44 56 VAL B CA 1
ATOM 1416 C C . VAL B 1 56 ? -7.488 -12.008 -6.102 1 94.44 56 VAL B C 1
ATOM 1418 O O . VAL B 1 56 ? -6.914 -12.945 -6.672 1 94.44 56 VAL B O 1
ATOM 1421 N N . VAL B 1 57 ? -8.766 -12.117 -5.699 1 94.5 57 VAL B N 1
ATOM 1422 C CA . VAL B 1 57 ? -9.555 -13.305 -6.016 1 94.5 57 VAL B CA 1
ATOM 1423 C C . VAL B 1 57 ? -9.766 -13.398 -7.523 1 94.5 57 VAL B C 1
ATOM 1425 O O . VAL B 1 57 ? -9.555 -14.453 -8.117 1 94.5 57 VAL B O 1
ATOM 1428 N N . ASP B 1 58 ? -10.102 -12.32 -8.094 1 94.25 58 ASP B N 1
ATOM 1429 C CA . ASP B 1 58 ? -10.289 -12.273 -9.539 1 94.25 58 ASP B CA 1
ATOM 1430 C C . ASP B 1 58 ? -8.984 -12.555 -10.273 1 94.25 58 ASP B C 1
ATOM 1432 O O . ASP B 1 58 ? -8.969 -13.32 -11.242 1 94.25 58 ASP B O 1
ATOM 1436 N N . LEU B 1 59 ? -7.953 -11.977 -9.828 1 95.25 59 LEU B N 1
ATOM 1437 C CA . LEU B 1 59 ? -6.648 -12.172 -10.445 1 95.25 59 LEU B CA 1
ATOM 1438 C C . LEU B 1 59 ? -6.219 -13.633 -10.375 1 95.25 59 LEU B C 1
ATOM 1440 O O . LEU B 1 59 ? -5.746 -14.195 -11.359 1 95.25 59 LEU B O 1
ATOM 1444 N N . LEU B 1 60 ? -6.371 -14.211 -9.195 1 96.44 60 LEU B N 1
ATOM 1445 C CA . LEU B 1 60 ? -5.984 -15.602 -9.016 1 96.44 60 LEU B CA 1
ATOM 1446 C C . LEU B 1 60 ? -6.828 -16.516 -9.891 1 96.44 60 LEU B C 1
ATOM 1448 O O . LEU B 1 60 ? -6.316 -17.5 -10.453 1 96.44 60 LEU B O 1
ATOM 1452 N N . ARG B 1 61 ? -8.07 -16.203 -10.016 1 96.06 61 ARG B N 1
ATOM 1453 C CA . ARG B 1 61 ? -8.945 -16.969 -10.891 1 96.06 61 ARG B CA 1
ATOM 1454 C C . ARG B 1 61 ? -8.461 -16.922 -12.336 1 96.06 61 ARG B C 1
ATOM 1456 O O . ARG B 1 61 ? -8.375 -17.953 -13 1 96.06 61 ARG B O 1
ATOM 1463 N N . ARG B 1 62 ? -8.156 -15.789 -12.805 1 94.94 62 ARG B N 1
ATOM 1464 C CA . ARG B 1 62 ? -7.68 -15.609 -14.172 1 94.94 62 ARG B CA 1
ATOM 1465 C C . ARG B 1 62 ? -6.391 -16.391 -14.406 1 94.94 62 ARG B C 1
ATOM 1467 O O . ARG B 1 62 ? -6.25 -17.062 -15.43 1 94.94 62 ARG B O 1
ATOM 1474 N N . VAL B 1 63 ? -5.512 -16.281 -13.461 1 95.88 63 VAL B N 1
ATOM 1475 C CA . VAL B 1 63 ? -4.238 -16.969 -13.586 1 95.88 63 VAL B CA 1
ATOM 1476 C C . VAL B 1 63 ? -4.473 -18.484 -13.578 1 95.88 63 VAL B C 1
ATOM 1478 O O . VAL B 1 63 ? -3.865 -19.219 -14.367 1 95.88 63 VAL B O 1
ATOM 1481 N N . SER B 1 64 ? -5.289 -18.906 -12.633 1 95.81 64 SER B N 1
ATOM 1482 C CA . SER B 1 64 ? -5.613 -20.328 -12.539 1 95.81 64 SER B CA 1
ATOM 1483 C C . SER B 1 64 ? -6.191 -20.844 -13.859 1 95.81 64 SER B C 1
ATOM 1485 O O . SER B 1 64 ? -5.777 -21.906 -14.352 1 95.81 64 SER B O 1
ATOM 1487 N N . GLU B 1 65 ? -7.09 -20.141 -14.414 1 95 65 GLU B N 1
ATOM 1488 C CA . GLU B 1 65 ? -7.723 -20.531 -15.672 1 95 65 GLU B CA 1
ATOM 1489 C C . GLU B 1 65 ? -6.719 -20.547 -16.812 1 95 65 GLU B C 1
ATOM 1491 O O . GLU B 1 65 ? -6.711 -21.469 -17.641 1 95 65 GLU B O 1
ATOM 1496 N N . LEU B 1 66 ? -5.941 -19.562 -16.875 1 93.56 66 LEU B N 1
ATOM 1497 C CA . LEU B 1 66 ? -4.973 -19.391 -17.953 1 93.56 66 LEU B CA 1
ATOM 1498 C C . LEU B 1 66 ? -3.91 -20.484 -17.906 1 93.56 66 LEU B C 1
ATOM 1500 O O . LEU B 1 66 ? -3.457 -20.969 -18.938 1 93.56 66 LEU B O 1
ATOM 1504 N N . THR B 1 67 ? -3.512 -20.859 -16.719 1 92.88 67 THR B N 1
ATOM 1505 C CA . THR B 1 67 ? -2.4 -21.797 -16.562 1 92.88 67 THR B CA 1
ATOM 1506 C C . THR B 1 67 ? -2.906 -23.234 -16.469 1 92.88 67 THR B C 1
ATOM 1508 O O . THR B 1 67 ? -2.145 -24.172 -16.672 1 92.88 67 THR B O 1
ATOM 1511 N N . GLY B 1 68 ? -4.148 -23.344 -16.125 1 93.94 68 GLY B N 1
ATOM 1512 C CA . GLY B 1 68 ? -4.668 -24.672 -15.875 1 93.94 68 GLY B CA 1
ATOM 1513 C C . GLY B 1 68 ? -4.031 -25.344 -14.672 1 93.94 68 GLY B C 1
ATOM 1514 O O . GLY B 1 68 ? -3.977 -26.578 -14.594 1 93.94 68 GLY B O 1
ATOM 1515 N N . ASN B 1 69 ? -3.475 -24.562 -13.773 1 94.31 69 ASN B N 1
ATOM 1516 C CA . ASN B 1 69 ? -2.793 -25.062 -12.586 1 94.31 69 ASN B CA 1
ATOM 1517 C C . ASN B 1 69 ? -3.785 -25.516 -11.516 1 94.31 69 ASN B C 1
ATOM 1519 O O . ASN B 1 69 ? -4.465 -24.688 -10.906 1 94.31 69 ASN B O 1
ATOM 1523 N N . LYS B 1 70 ? -3.832 -26.797 -11.273 1 95.12 70 LYS B N 1
ATOM 1524 C CA . LYS B 1 70 ? -4.812 -27.375 -10.367 1 95.12 70 LYS B CA 1
ATOM 1525 C C . LYS B 1 70 ? -4.57 -26.938 -8.93 1 95.12 70 LYS B C 1
ATOM 1527 O O . LYS B 1 70 ? -5.516 -26.766 -8.156 1 95.12 70 LYS B O 1
ATOM 1532 N N . ARG B 1 71 ? -3.344 -26.719 -8.594 1 95.56 71 ARG B N 1
ATOM 1533 C CA . ARG B 1 71 ? -3.025 -26.297 -7.238 1 95.56 71 ARG B CA 1
ATOM 1534 C C . ARG B 1 71 ? -3.541 -24.875 -6.977 1 95.56 71 ARG B C 1
ATOM 1536 O O . ARG B 1 71 ? -3.994 -24.578 -5.871 1 95.56 71 ARG B O 1
ATOM 1543 N N . LEU B 1 72 ? -3.473 -24.031 -7.957 1 96.5 72 LEU B N 1
ATOM 1544 C CA . LEU B 1 72 ? -4.012 -22.672 -7.824 1 96.5 72 LEU B CA 1
ATOM 1545 C C . LEU B 1 72 ? -5.535 -22.703 -7.715 1 96.5 72 LEU B C 1
ATOM 1547 O O . LEU B 1 72 ? -6.121 -21.953 -6.934 1 96.5 72 LEU B O 1
ATOM 1551 N N . GLU B 1 73 ? -6.074 -23.578 -8.461 1 95.44 73 GLU B N 1
ATOM 1552 C CA . GLU B 1 73 ? -7.523 -23.766 -8.383 1 95.44 73 GLU B CA 1
ATOM 1553 C C . GLU B 1 73 ? -7.945 -24.219 -6.992 1 95.44 73 GLU B C 1
ATOM 1555 O O . GLU B 1 73 ? -8.922 -23.719 -6.438 1 95.44 73 GLU B O 1
ATOM 1560 N N . GLU B 1 74 ? -7.238 -25.125 -6.543 1 96.12 74 GLU B N 1
ATOM 1561 C CA . GLU B 1 74 ? -7.512 -25.625 -5.199 1 96.12 74 GLU B CA 1
ATOM 1562 C C . GLU B 1 74 ? -7.332 -24.516 -4.156 1 96.12 74 GLU B C 1
ATOM 1564 O O . GLU B 1 74 ? -8.094 -24.438 -3.193 1 96.12 74 GLU B O 1
ATOM 1569 N N . THR B 1 75 ? -6.336 -23.75 -4.305 1 95.25 75 THR B N 1
ATOM 1570 C CA . THR B 1 75 ? -6.074 -22.656 -3.379 1 95.25 75 THR B CA 1
ATOM 1571 C C . THR B 1 75 ? -7.234 -21.656 -3.369 1 95.25 75 THR B C 1
ATOM 1573 O O . THR B 1 75 ? -7.656 -21.203 -2.307 1 95.25 75 THR B O 1
ATOM 1576 N N . LEU B 1 76 ? -7.762 -21.344 -4.527 1 94.19 76 LEU B N 1
ATOM 1577 C CA . LEU B 1 76 ? -8.883 -20.422 -4.672 1 94.19 76 LEU B CA 1
ATOM 1578 C C . LEU B 1 76 ? -10.086 -20.906 -3.867 1 94.19 76 LEU B C 1
ATOM 1580 O O . LEU B 1 76 ? -10.773 -20.109 -3.225 1 94.19 76 LEU B O 1
ATOM 1584 N N . THR B 1 77 ? -10.273 -22.172 -3.891 1 93.5 77 THR B N 1
ATOM 1585 C CA . THR B 1 77 ? -11.445 -22.75 -3.246 1 93.5 77 THR B CA 1
ATOM 1586 C C . THR B 1 77 ? -11.188 -22.984 -1.759 1 93.5 77 THR B C 1
ATOM 1588 O O . THR B 1 77 ? -12 -22.594 -0.917 1 93.5 77 THR B O 1
ATOM 1591 N N . SER B 1 78 ? -10.07 -23.484 -1.412 1 95.81 78 SER B N 1
ATOM 1592 C CA . SER B 1 78 ? -9.797 -23.891 -0.038 1 95.81 78 SER B CA 1
ATOM 1593 C C . SER B 1 78 ? -9.422 -22.688 0.829 1 95.81 78 SER B C 1
ATOM 1595 O O . SER B 1 78 ? -9.602 -22.719 2.049 1 95.81 78 SER B O 1
ATOM 1597 N N . GLU B 1 79 ? -8.914 -21.625 0.187 1 95.81 79 GLU B N 1
ATOM 1598 C CA . GLU B 1 79 ? -8.414 -20.5 0.959 1 95.81 79 GLU B CA 1
ATOM 1599 C C . GLU B 1 79 ? -9.219 -19.234 0.662 1 95.81 79 GLU B C 1
ATOM 1601 O O . GLU B 1 79 ? -8.703 -18.125 0.769 1 95.81 79 GLU B O 1
ATOM 1606 N N . ILE B 1 80 ? -10.438 -19.406 0.294 1 92.81 80 ILE B N 1
ATOM 1607 C CA . ILE B 1 80 ? -11.258 -18.281 -0.14 1 92.81 80 ILE B CA 1
ATOM 1608 C C . ILE B 1 80 ? -11.414 -17.281 1.003 1 92.81 80 ILE B C 1
ATOM 1610 O O . ILE B 1 80 ? -11.461 -16.078 0.774 1 92.81 80 ILE B O 1
ATOM 1614 N N . SER B 1 81 ? -11.531 -17.75 2.223 1 92.94 81 SER B N 1
ATOM 1615 C CA . SER B 1 81 ? -11.664 -16.844 3.369 1 92.94 81 SER B CA 1
ATOM 1616 C C . SER B 1 81 ? -10.414 -15.992 3.551 1 92.94 81 SER B C 1
ATOM 1618 O O . SER B 1 81 ? -10.508 -14.797 3.82 1 92.94 81 SER B O 1
ATOM 1620 N N . THR B 1 82 ? -9.281 -16.578 3.42 1 93.94 82 THR B N 1
ATOM 1621 C CA . THR B 1 82 ? -8.016 -15.859 3.535 1 93.94 82 THR B CA 1
ATOM 1622 C C . THR B 1 82 ? -7.852 -14.867 2.387 1 93.94 82 THR B C 1
ATOM 1624 O O . THR B 1 82 ? -7.371 -13.75 2.588 1 93.94 82 THR B O 1
ATOM 1627 N N . LEU B 1 83 ? -8.266 -15.281 1.243 1 94.5 83 LEU B N 1
ATOM 1628 C CA . LEU B 1 83 ? -8.18 -14.414 0.075 1 94.5 83 LEU B CA 1
ATOM 1629 C C . LEU B 1 83 ? -9.102 -13.203 0.227 1 94.5 83 LEU B C 1
ATOM 1631 O O . LEU B 1 83 ? -8.734 -12.086 -0.139 1 94.5 83 LEU B O 1
ATOM 1635 N N . ASP B 1 84 ? -10.203 -13.477 0.745 1 89.56 84 ASP B N 1
ATOM 1636 C CA . ASP B 1 84 ? -11.125 -12.375 1.011 1 89.56 84 ASP B CA 1
ATOM 1637 C C . ASP B 1 84 ? -10.562 -11.422 2.055 1 89.56 84 ASP B C 1
ATOM 1639 O O . ASP B 1 84 ? -10.766 -10.203 1.97 1 89.56 84 ASP B O 1
ATOM 1643 N N . LEU B 1 85 ? -9.953 -11.992 3.031 1 88.81 85 LEU B N 1
ATOM 1644 C CA . LEU B 1 85 ? -9.281 -11.18 4.043 1 88.81 85 LEU B CA 1
ATOM 1645 C C . LEU B 1 85 ? -8.234 -10.273 3.408 1 88.81 85 LEU B C 1
ATOM 1647 O O . LEU B 1 85 ? -8.141 -9.094 3.742 1 88.81 85 LEU B O 1
ATOM 1651 N N . LEU B 1 86 ? -7.461 -10.781 2.533 1 90.88 86 LEU B N 1
ATOM 1652 C CA . LEU B 1 86 ? -6.441 -10.023 1.825 1 90.88 86 LEU B CA 1
ATOM 1653 C C . LEU B 1 86 ? -7.07 -8.906 0.994 1 90.88 86 LEU B C 1
ATOM 1655 O O . LEU B 1 86 ? -6.574 -7.777 0.987 1 90.88 86 LEU B O 1
ATOM 1659 N N . LYS B 1 87 ? -8.133 -9.227 0.349 1 86.69 87 LYS B N 1
ATOM 1660 C CA . LYS B 1 87 ? -8.852 -8.234 -0.448 1 86.69 87 LYS B CA 1
ATOM 1661 C C . LYS B 1 87 ? -9.336 -7.074 0.421 1 86.69 87 LYS B C 1
ATOM 1663 O O . LYS B 1 87 ? -9.234 -5.91 0.024 1 86.69 87 LYS B O 1
ATOM 1668 N N . GLN B 1 88 ? -9.781 -7.406 1.56 1 83.75 88 GLN B N 1
ATOM 1669 C CA . GLN B 1 88 ? -10.281 -6.398 2.488 1 83.75 88 GLN B CA 1
ATOM 1670 C C . GLN B 1 88 ? -9.141 -5.559 3.057 1 83.75 88 GLN B C 1
ATOM 1672 O O . GLN B 1 88 ? -9.32 -4.371 3.338 1 83.75 88 GLN B O 1
ATOM 1677 N N . ALA B 1 89 ? -8.008 -6.172 3.305 1 81.94 89 ALA B N 1
ATOM 1678 C CA . ALA B 1 89 ? -6.852 -5.469 3.85 1 81.94 89 ALA B CA 1
ATOM 1679 C C . ALA B 1 89 ? -6.422 -4.328 2.932 1 81.94 89 ALA B C 1
ATOM 1681 O O . ALA B 1 89 ? -5.93 -3.299 3.402 1 81.94 89 ALA B O 1
ATOM 1682 N N . TYR B 1 90 ? -6.59 -4.438 1.684 1 77.12 90 TYR B N 1
ATOM 1683 C CA . TYR B 1 90 ? -6.254 -3.391 0.724 1 77.12 90 TYR B CA 1
ATOM 1684 C C . TYR B 1 90 ? -7.184 -2.191 0.881 1 77.12 90 TYR B C 1
ATOM 1686 O O . TYR B 1 90 ? -6.734 -1.044 0.859 1 77.12 90 TYR B O 1
ATOM 1694 N N . ILE B 1 91 ? -8.359 -2.412 1.154 1 71.25 91 ILE B N 1
ATOM 1695 C CA . ILE B 1 91 ? -9.352 -1.352 1.228 1 71.25 91 ILE B CA 1
ATOM 1696 C C . ILE B 1 91 ? -9.656 -1.025 2.689 1 71.25 91 ILE B C 1
ATOM 1698 O O . ILE B 1 91 ? -9.461 0.11 3.131 1 71.25 91 ILE B O 1
ATOM 1702 N N . ALA B 1 92 ? -9.992 -2.002 3.445 1 67.44 92 ALA B N 1
ATOM 1703 C CA . ALA B 1 92 ? -10.57 -1.841 4.777 1 67.44 92 ALA B CA 1
ATOM 1704 C C . ALA B 1 92 ? -9.492 -1.555 5.812 1 67.44 92 ALA B C 1
ATOM 1706 O O . ALA B 1 92 ? -9.633 -0.644 6.633 1 67.44 92 ALA B O 1
ATOM 1707 N N . SER B 1 93 ? -8.438 -2.227 5.738 1 66.69 93 SER B N 1
ATOM 1708 C CA . SER B 1 93 ? -7.43 -2.105 6.785 1 66.69 93 SER B CA 1
ATOM 1709 C C . SER B 1 93 ? -6.793 -0.719 6.785 1 66.69 93 SER B C 1
ATOM 1711 O O . SER B 1 93 ? -6.324 -0.245 7.82 1 66.69 93 SER B O 1
ATOM 1713 N N . ARG B 1 94 ? -6.898 -0.158 5.648 1 73.62 94 ARG B N 1
ATOM 1714 C CA . ARG B 1 94 ? -6.312 1.176 5.551 1 73.62 94 ARG B CA 1
ATOM 1715 C C . ARG B 1 94 ? -7.316 2.244 5.973 1 73.62 94 ARG B C 1
ATOM 1717 O O . ARG B 1 94 ? -6.957 3.203 6.66 1 73.62 94 ARG B O 1
ATOM 1724 N N . TYR B 1 95 ? -8.602 1.908 5.691 1 73.25 95 TYR B N 1
ATOM 1725 C CA . TYR B 1 95 ? -9.57 2.986 5.855 1 73.25 95 TYR B CA 1
ATOM 1726 C C . TYR B 1 95 ? -10.508 2.703 7.02 1 73.25 95 TYR B C 1
ATOM 1728 O O . TYR B 1 95 ? -11.234 3.594 7.473 1 73.25 95 TYR B O 1
ATOM 1736 N N . PHE B 1 96 ? -10.469 1.523 7.5 1 70.12 96 PHE B N 1
ATOM 1737 C CA . PHE B 1 96 ? -11.398 1.163 8.562 1 70.12 96 PHE B CA 1
ATOM 1738 C C . PHE B 1 96 ? -10.664 0.478 9.711 1 70.12 96 PHE B C 1
ATOM 1740 O O . PHE B 1 96 ? -9.555 -0.033 9.531 1 70.12 96 PHE B O 1
ATOM 1747 N N . PRO B 1 97 ? -11.289 0.664 10.906 1 67.12 97 PRO B N 1
ATOM 1748 C CA . PRO B 1 97 ? -10.68 -0.017 12.055 1 67.12 97 PRO B CA 1
ATOM 1749 C C . PRO B 1 97 ? -10.625 -1.533 11.875 1 67.12 97 PRO B C 1
ATOM 1751 O O . PRO B 1 97 ? -11.625 -2.154 11.5 1 67.12 97 PRO B O 1
ATOM 1754 N N . SER B 1 98 ? -9.492 -1.994 11.633 1 67.38 98 SER B N 1
ATOM 1755 C CA . SER B 1 98 ? -9.312 -3.439 11.562 1 67.38 98 SER B CA 1
ATOM 1756 C C . SER B 1 98 ? -8.18 -3.902 12.477 1 67.38 98 SER B C 1
ATOM 1758 O O . SER B 1 98 ? -7.258 -3.141 12.766 1 67.38 98 SER B O 1
ATOM 1760 N N . SER B 1 99 ? -8.5 -4.848 13.242 1 75.06 99 SER B N 1
ATOM 1761 C CA . SER B 1 99 ? -7.465 -5.523 14.023 1 75.06 99 SER B CA 1
ATOM 1762 C C . SER B 1 99 ? -7.395 -7.008 13.68 1 75.06 99 SER B C 1
ATOM 1764 O O . SER B 1 99 ? -8.336 -7.758 13.945 1 75.06 99 SER B O 1
ATOM 1766 N N . TYR B 1 100 ? -6.355 -7.16 12.922 1 81.88 100 TYR B N 1
ATOM 1767 C CA . TYR B 1 100 ? -6.152 -8.562 12.562 1 81.88 100 TYR B CA 1
ATOM 1768 C C . TYR B 1 100 ? -5.199 -9.242 13.539 1 81.88 100 TYR B C 1
ATOM 1770 O O . TYR B 1 100 ? -4.312 -8.594 14.102 1 81.88 100 TYR B O 1
ATOM 1778 N N . ASP B 1 101 ? -5.523 -10.523 13.742 1 85.69 101 ASP B N 1
ATOM 1779 C CA . ASP B 1 101 ? -4.637 -11.242 14.656 1 85.69 101 ASP B CA 1
ATOM 1780 C C . ASP B 1 101 ? -3.51 -11.938 13.898 1 85.69 101 ASP B C 1
ATOM 1782 O O . ASP B 1 101 ? -3.529 -12 12.672 1 85.69 101 ASP B O 1
ATOM 1786 N N . ARG B 1 102 ? -2.613 -12.391 14.711 1 92.44 102 ARG B N 1
ATOM 1787 C CA . ARG B 1 102 ? -1.413 -13.039 14.18 1 92.44 102 ARG B CA 1
ATOM 1788 C C . ARG B 1 102 ? -1.773 -14.227 13.297 1 92.44 102 ARG B C 1
ATOM 1790 O O . ARG B 1 102 ? -1.194 -14.406 12.227 1 92.44 102 ARG B O 1
ATOM 1797 N N . GLY B 1 103 ? -2.691 -15 13.719 1 94.06 103 GLY B N 1
ATOM 1798 C CA . GLY B 1 103 ? -3.086 -16.188 12.984 1 94.06 103 GLY B CA 1
ATOM 1799 C C . GLY B 1 103 ? -3.592 -15.883 11.586 1 94.06 103 GLY B C 1
ATOM 1800 O O . GLY B 1 103 ? -3.271 -16.594 10.633 1 94.06 103 GLY B O 1
ATOM 1801 N N . ALA B 1 104 ? -4.344 -14.844 11.461 1 92.12 104 ALA B N 1
ATOM 1802 C CA . ALA B 1 104 ? -4.871 -14.43 10.156 1 92.12 104 ALA B CA 1
ATOM 1803 C C . ALA B 1 104 ? -3.744 -14.023 9.211 1 92.12 104 ALA B C 1
ATOM 1805 O O . ALA B 1 104 ? -3.752 -14.398 8.039 1 92.12 104 ALA B O 1
ATOM 1806 N N . VAL B 1 105 ? -2.809 -13.297 9.742 1 94.44 105 VAL B N 1
ATOM 1807 C CA . VAL B 1 105 ? -1.692 -12.836 8.93 1 94.44 105 VAL B CA 1
ATOM 1808 C C . VAL B 1 105 ? -0.833 -14.023 8.508 1 94.44 105 VAL B C 1
ATOM 1810 O O . VAL B 1 105 ? -0.374 -14.094 7.363 1 94.44 105 VAL B O 1
ATOM 1813 N N . GLU B 1 106 ? -0.613 -14.938 9.406 1 96.69 106 GLU B N 1
ATOM 1814 C CA . GLU B 1 106 ? 0.172 -16.125 9.102 1 96.69 106 GLU B CA 1
ATOM 1815 C C . GLU B 1 106 ? -0.488 -16.953 7.996 1 96.69 106 GLU B C 1
ATOM 1817 O O . GLU B 1 106 ? 0.195 -17.484 7.117 1 96.69 106 GLU B O 1
ATOM 1822 N N . ARG B 1 107 ? -1.745 -17.078 8.094 1 95.94 107 ARG B N 1
ATOM 1823 C CA . ARG B 1 107 ? -2.471 -17.797 7.047 1 95.94 107 ARG B CA 1
ATOM 1824 C C . ARG B 1 107 ? -2.318 -17.094 5.699 1 95.94 107 ARG B C 1
ATOM 1826 O O . ARG B 1 107 ? -2.119 -17.75 4.676 1 95.94 107 ARG B O 1
ATOM 1833 N N . ALA B 1 108 ? -2.494 -15.797 5.719 1 96.19 108 ALA B N 1
ATOM 1834 C CA . ALA B 1 108 ? -2.311 -15.016 4.496 1 96.19 108 ALA B CA 1
ATOM 1835 C C . ALA B 1 108 ? -0.917 -15.227 3.912 1 96.19 108 ALA B C 1
ATOM 1837 O O . ALA B 1 108 ? -0.762 -15.398 2.701 1 96.19 108 ALA B O 1
ATOM 1838 N N . LEU B 1 109 ? 0.062 -15.219 4.82 1 97.44 109 LEU B N 1
ATOM 1839 C CA . LEU B 1 109 ? 1.441 -15.422 4.398 1 97.44 109 LEU B CA 1
ATOM 1840 C C . LEU B 1 109 ? 1.599 -16.781 3.705 1 97.44 109 LEU B C 1
ATOM 1842 O O . LEU B 1 109 ? 2.246 -16.875 2.66 1 97.44 109 LEU B O 1
ATOM 1846 N N . ARG B 1 110 ? 1.058 -17.75 4.246 1 96.69 110 ARG B N 1
ATOM 1847 C CA . ARG B 1 110 ? 1.132 -19.094 3.684 1 96.69 110 ARG B CA 1
ATOM 1848 C C . ARG B 1 110 ? 0.474 -19.156 2.309 1 96.69 110 ARG B C 1
ATOM 1850 O O . ARG B 1 110 ? 0.996 -19.781 1.389 1 96.69 110 ARG B O 1
ATOM 1857 N N . VAL B 1 111 ? -0.643 -18.531 2.205 1 96.94 111 VAL B N 1
ATOM 1858 C CA . VAL B 1 111 ? -1.358 -18.531 0.935 1 96.94 111 VAL B CA 1
ATOM 1859 C C . VAL B 1 111 ? -0.509 -17.844 -0.138 1 96.94 111 VAL B C 1
ATOM 1861 O O . VAL B 1 111 ? -0.377 -18.359 -1.251 1 96.94 111 VAL B O 1
ATOM 1864 N N . VAL B 1 112 ? 0.072 -16.688 0.187 1 97.38 112 VAL B N 1
ATOM 1865 C CA . VAL B 1 112 ? 0.904 -15.969 -0.771 1 97.38 112 VAL B CA 1
ATOM 1866 C C . VAL B 1 112 ? 2.107 -16.828 -1.157 1 97.38 112 VAL B C 1
ATOM 1868 O O . VAL B 1 112 ? 2.475 -16.906 -2.332 1 97.38 112 VAL B O 1
ATOM 1871 N N . GLU B 1 113 ? 2.645 -17.5 -0.184 1 96.69 113 GLU B N 1
ATOM 1872 C CA . GLU B 1 113 ? 3.789 -18.359 -0.427 1 96.69 113 GLU B CA 1
ATOM 1873 C C . GLU B 1 113 ? 3.434 -19.484 -1.398 1 96.69 113 GLU B C 1
ATOM 1875 O O . GLU B 1 113 ? 4.203 -19.781 -2.314 1 96.69 113 GLU B O 1
ATOM 1880 N N . VAL B 1 114 ? 2.359 -20.125 -1.206 1 96.12 114 VAL B N 1
ATOM 1881 C CA . VAL B 1 114 ? 1.911 -21.203 -2.064 1 96.12 114 VAL B CA 1
ATOM 1882 C C . VAL B 1 114 ? 1.708 -20.703 -3.488 1 96.12 114 VAL B C 1
ATOM 1884 O O . VAL B 1 114 ? 2.162 -21.328 -4.449 1 96.12 114 VAL B O 1
ATOM 1887 N N . VAL B 1 115 ? 1.044 -19.562 -3.607 1 97.06 115 VAL B N 1
ATOM 1888 C CA . VAL B 1 115 ? 0.784 -18.984 -4.93 1 97.06 115 VAL B CA 1
ATOM 1889 C C . VAL B 1 115 ? 2.104 -18.656 -5.613 1 97.06 115 VAL B C 1
ATOM 1891 O O . VAL B 1 115 ? 2.295 -18.953 -6.793 1 97.06 115 VAL B O 1
ATOM 1894 N N . PHE B 1 116 ? 3.029 -18.047 -4.832 1 97.06 116 PHE B N 1
ATOM 1895 C CA . PHE B 1 116 ? 4.324 -17.688 -5.395 1 97.06 116 PHE B CA 1
ATOM 1896 C C . PHE B 1 116 ? 5.078 -18.938 -5.848 1 97.06 116 PHE B C 1
ATOM 1898 O O . PHE B 1 116 ? 5.699 -18.938 -6.914 1 97.06 116 PHE B O 1
ATOM 1905 N N . THR B 1 117 ? 5.051 -19.953 -5.066 1 96 117 THR B N 1
ATOM 1906 C CA . THR B 1 117 ? 5.691 -21.219 -5.422 1 96 117 THR B CA 1
ATOM 1907 C C . THR B 1 117 ? 5.117 -21.766 -6.723 1 96 117 THR B C 1
ATOM 1909 O O . THR B 1 117 ? 5.863 -22.156 -7.621 1 96 117 THR B O 1
ATOM 1912 N N . GLU B 1 118 ? 3.797 -21.734 -6.832 1 95.38 118 GLU B N 1
ATOM 1913 C CA . GLU B 1 118 ? 3.133 -22.266 -8.016 1 95.38 118 GLU B CA 1
ATOM 1914 C C . GLU B 1 118 ? 3.449 -21.422 -9.25 1 95.38 118 GLU B C 1
ATOM 1916 O O . GLU B 1 118 ? 3.512 -21.953 -10.367 1 95.38 118 GLU B O 1
ATOM 1921 N N . LEU B 1 119 ? 3.611 -20.188 -9.016 1 94.31 119 LEU B N 1
ATOM 1922 C CA . LEU B 1 119 ? 3.879 -19.281 -10.133 1 94.31 119 LEU B CA 1
ATOM 1923 C C . LEU B 1 119 ? 5.371 -19.25 -10.453 1 94.31 119 LEU B C 1
ATOM 1925 O O . LEU B 1 119 ? 5.781 -18.625 -11.438 1 94.31 119 LEU B O 1
ATOM 1929 N N . GLY B 1 120 ? 6.16 -19.828 -9.594 1 93.31 120 GLY B N 1
ATOM 1930 C CA . GLY B 1 120 ? 7.602 -19.812 -9.797 1 93.31 120 GLY B CA 1
ATOM 1931 C C . GLY B 1 120 ? 8.234 -18.469 -9.461 1 93.31 120 GLY B C 1
ATOM 1932 O O . GLY B 1 120 ? 9.203 -18.062 -10.109 1 93.31 120 GLY B O 1
ATOM 1933 N N . ILE B 1 121 ? 7.539 -17.812 -8.656 1 88.88 121 ILE B N 1
ATOM 1934 C CA . ILE B 1 121 ? 8.086 -16.531 -8.203 1 88.88 121 ILE B CA 1
ATOM 1935 C C . ILE B 1 121 ? 8.992 -16.766 -7 1 88.88 121 ILE B C 1
ATOM 1937 O O . ILE B 1 121 ? 8.562 -17.297 -5.977 1 88.88 121 ILE B O 1
ATOM 1941 N N . SER B 1 122 ? 10.266 -16.75 -7.066 1 78.5 122 SER B N 1
ATOM 1942 C CA . SER B 1 122 ? 11.25 -16.906 -6.004 1 78.5 122 SER B CA 1
ATOM 1943 C C . SER B 1 122 ? 12.383 -15.891 -6.148 1 78.5 122 SER B C 1
ATOM 1945 O O . SER B 1 122 ? 12.672 -15.43 -7.254 1 78.5 122 SER B O 1
#